Protein AF-A0A7J6QLK4-F1 (afdb_monomer_lite)

Secondary structure (DSSP, 8-state):
-HHHHH-------PPP-HHHHHHHHHHHTTTS-B-TT--HHHHHHH-TT--HHHHHHHHHHHHHHHHHHHHHHHHHTT--SS---HHHHHHHHTTPPBPHHHHHHHHHHS--SS-HHHHHHHHHHHT-HHHHHHHHHHHHTTTTTTTTPPTTEEEEEE--TT-SS-EEEEEEETTSBHHHHHHHHHHHH---GGG--EEEE-TTS-EEEE--TTSB--

Organism: Perkinsus olseni (NCBI:txid32597)

Structure (mmCIF, N/CA/C/O backbone):
data_AF-A0A7J6QLK4-F1
#
_entry.id   AF-A0A7J6QLK4-F1
#
loop_
_atom_site.group_PDB
_atom_site.id
_atom_site.type_symbol
_atom_site.label_atom_id
_atom_site.label_alt_id
_atom_site.label_comp_id
_atom_site.label_asym_id
_atom_site.label_entity_id
_atom_site.label_seq_id
_atom_site.pdbx_PDB_ins_code
_atom_site.Cartn_x
_atom_site.Cartn_y
_atom_site.Cartn_z
_atom_site.occupancy
_atom_site.B_iso_or_equiv
_atom_site.auth_seq_id
_atom_site.auth_comp_id
_atom_site.auth_asym_id
_atom_site.auth_atom_id
_atom_site.pdbx_PDB_model_num
ATOM 1 N N . GLU A 1 1 ? 25.021 19.726 -8.125 1.00 50.78 1 GLU A N 1
ATOM 2 C CA . GLU A 1 1 ? 25.421 19.631 -9.552 1.00 50.78 1 GLU A CA 1
ATOM 3 C C . GLU A 1 1 ? 26.444 18.523 -9.845 1.00 50.78 1 GLU A C 1
ATOM 5 O O . GLU A 1 1 ? 26.227 17.752 -10.772 1.00 50.78 1 GLU A O 1
ATOM 10 N N . ALA A 1 2 ? 27.487 18.345 -9.019 1.00 52.75 2 ALA A N 1
ATOM 11 C CA . ALA A 1 2 ? 28.492 17.276 -9.178 1.00 52.75 2 ALA A CA 1
ATOM 12 C C . ALA A 1 2 ? 27.918 15.837 -9.178 1.00 52.75 2 ALA A C 1
ATOM 14 O O . ALA A 1 2 ? 28.299 15.019 -10.010 1.00 52.75 2 ALA A O 1
ATOM 15 N N . LEU A 1 3 ? 26.941 15.544 -8.309 1.00 56.50 3 LEU A N 1
ATOM 16 C CA . LEU A 1 3 ? 26.221 14.255 -8.272 1.00 56.50 3 LEU A CA 1
ATOM 17 C C . LEU A 1 3 ? 25.433 13.975 -9.565 1.00 56.50 3 LEU A C 1
ATOM 19 O O . LEU A 1 3 ? 25.374 12.843 -10.033 1.00 56.50 3 LEU A O 1
ATOM 23 N N . ARG A 1 4 ? 24.888 15.027 -10.190 1.00 56.44 4 ARG A N 1
ATOM 24 C CA . ARG A 1 4 ? 24.076 14.946 -11.416 1.00 56.44 4 ARG A CA 1
ATOM 25 C C . ARG A 1 4 ? 24.907 14.633 -12.670 1.00 56.44 4 ARG A C 1
ATOM 27 O O . ARG A 1 4 ? 24.329 14.217 -13.672 1.00 56.44 4 ARG A O 1
ATOM 34 N N . ARG A 1 5 ? 26.228 14.862 -12.604 1.00 61.28 5 ARG A N 1
ATOM 35 C CA . ARG A 1 5 ? 27.231 14.539 -13.636 1.00 61.28 5 ARG A CA 1
ATOM 36 C C . ARG A 1 5 ? 27.826 13.135 -13.484 1.00 61.28 5 ARG A C 1
ATOM 38 O O . ARG A 1 5 ? 28.228 12.563 -14.483 1.00 61.28 5 ARG A O 1
ATOM 45 N N . ARG A 1 6 ? 27.883 12.592 -12.261 1.00 67.25 6 ARG A N 1
ATOM 46 C CA . ARG A 1 6 ? 28.401 11.235 -11.988 1.00 67.25 6 ARG A CA 1
ATOM 47 C C . ARG A 1 6 ? 27.352 10.130 -12.157 1.00 67.25 6 ARG A C 1
ATOM 49 O O . ARG A 1 6 ? 27.711 8.968 -12.281 1.00 67.25 6 ARG A O 1
ATOM 56 N N . LEU A 1 7 ? 26.065 10.482 -12.142 1.00 57.78 7 LEU A N 1
ATOM 57 C CA . LEU A 1 7 ? 24.962 9.565 -12.433 1.00 57.78 7 LEU A CA 1
ATOM 58 C C . LEU A 1 7 ? 24.625 9.625 -13.925 1.00 57.78 7 LEU A C 1
ATOM 60 O O . LEU A 1 7 ? 23.835 10.464 -14.363 1.00 57.78 7 LEU A O 1
ATOM 64 N N . GLU A 1 8 ? 25.252 8.736 -14.692 1.00 59.75 8 GLU A N 1
ATOM 65 C CA . GLU A 1 8 ? 25.112 8.650 -16.151 1.00 59.75 8 GLU A CA 1
ATOM 66 C C . GLU A 1 8 ? 23.707 8.206 -16.583 1.00 59.75 8 GLU A C 1
ATOM 68 O O . GLU A 1 8 ? 23.178 8.689 -17.583 1.00 59.75 8 GLU A O 1
ATOM 73 N N . LYS A 1 9 ? 23.065 7.326 -15.802 1.00 58.41 9 LYS A N 1
ATOM 74 C CA . LYS A 1 9 ? 21.720 6.806 -16.084 1.00 58.41 9 LYS A CA 1
ATOM 75 C C . LYS A 1 9 ? 20.691 7.439 -15.155 1.00 58.41 9 LYS A C 1
ATOM 77 O O . LYS A 1 9 ? 20.843 7.421 -13.935 1.00 58.41 9 LYS A O 1
ATOM 82 N N . ARG A 1 10 ? 19.619 7.977 -15.739 1.00 62.31 10 ARG A N 1
ATOM 83 C CA . ARG A 1 10 ? 18.499 8.592 -15.016 1.00 62.31 10 ARG A CA 1
ATOM 84 C C . ARG A 1 10 ? 17.240 7.786 -15.292 1.00 62.31 10 ARG A C 1
ATOM 86 O O . ARG A 1 10 ? 16.762 7.774 -16.420 1.00 62.31 10 ARG A O 1
ATOM 93 N N . ILE A 1 11 ? 16.725 7.116 -14.267 1.00 67.56 11 ILE A N 1
ATOM 94 C CA . ILE A 1 11 ? 15.476 6.357 -14.354 1.00 67.56 11 ILE A CA 1
ATOM 95 C C . ILE A 1 11 ? 14.391 7.189 -13.686 1.00 67.56 11 ILE A C 1
ATOM 97 O O . ILE A 1 11 ? 14.502 7.540 -12.512 1.00 67.56 11 ILE A O 1
ATOM 101 N N . TYR A 1 12 ? 13.360 7.527 -14.451 1.00 70.31 12 TYR A N 1
ATOM 102 C CA . TYR A 1 12 ? 12.166 8.162 -13.918 1.00 70.31 12 TYR A CA 1
ATOM 103 C C . TYR A 1 12 ? 11.204 7.083 -13.405 1.00 70.31 12 TYR A C 1
ATOM 105 O O . TYR A 1 12 ? 10.930 6.110 -14.107 1.00 70.31 12 TYR A O 1
ATOM 113 N N . ILE A 1 13 ? 10.707 7.258 -12.181 1.00 75.25 13 ILE A N 1
ATOM 114 C CA . ILE A 1 13 ? 9.703 6.386 -11.569 1.00 75.25 13 ILE A CA 1
ATOM 115 C C . ILE A 1 13 ? 8.393 7.179 -11.527 1.00 75.25 13 ILE A C 1
ATOM 117 O O . ILE A 1 13 ? 8.344 8.196 -10.828 1.00 75.25 13 ILE A O 1
ATOM 121 N N . PRO A 1 14 ? 7.358 6.768 -12.282 1.00 78.88 14 PRO A N 1
ATOM 122 C CA . PRO A 1 14 ? 6.087 7.471 -12.291 1.00 78.88 14 PRO A CA 1
ATOM 123 C C . PRO A 1 14 ? 5.315 7.285 -10.988 1.00 78.88 14 PRO A C 1
ATOM 125 O O . PRO A 1 14 ? 5.597 6.393 -10.185 1.00 78.88 14 PRO A O 1
ATOM 128 N N . LEU A 1 15 ? 4.296 8.124 -10.803 1.00 85.56 15 LEU A N 1
ATOM 129 C CA . LEU A 1 15 ? 3.280 7.881 -9.786 1.00 85.56 15 LEU A CA 1
ATOM 130 C C . LEU A 1 15 ? 2.519 6.577 -10.064 1.00 85.56 15 LEU A C 1
ATOM 132 O O . LEU A 1 15 ? 2.383 6.184 -11.225 1.00 85.56 15 LEU A O 1
ATOM 136 N N . PRO A 1 16 ? 2.008 5.914 -9.012 1.00 86.00 16 PRO A N 1
ATOM 137 C CA . PRO A 1 16 ? 1.278 4.667 -9.171 1.00 86.00 16 PRO A CA 1
ATOM 138 C C . PRO A 1 16 ? -0.022 4.887 -9.954 1.00 86.00 16 PRO A C 1
ATOM 140 O O . PRO A 1 16 ? -0.798 5.802 -9.656 1.00 86.00 16 PRO A O 1
ATOM 143 N N . ASP A 1 17 ? -0.278 4.009 -10.920 1.00 87.44 17 ASP A N 1
ATOM 144 C CA . ASP A 1 17 ? -1.557 3.909 -11.623 1.00 87.44 17 ASP A CA 1
ATOM 145 C C . ASP A 1 17 ? -2.662 3.323 -10.721 1.00 87.44 17 ASP A C 1
ATOM 147 O O . ASP A 1 17 ? -2.444 3.017 -9.547 1.00 87.44 17 ASP A O 1
ATOM 151 N N . GLU A 1 18 ? -3.887 3.215 -11.235 1.00 89.94 18 GLU A N 1
ATOM 152 C CA . GLU A 1 18 ? -5.024 2.719 -10.450 1.00 89.94 18 GLU A CA 1
ATOM 153 C C . GLU A 1 18 ? -4.807 1.307 -9.889 1.00 89.94 18 GLU A C 1
ATOM 155 O O . GLU A 1 18 ? -5.152 1.044 -8.733 1.00 89.94 18 GLU A O 1
ATOM 160 N N . GLU A 1 19 ? -4.216 0.408 -10.678 1.00 88.06 19 GLU A N 1
ATOM 161 C CA . GLU A 1 19 ? -3.980 -0.979 -10.281 1.00 88.06 19 GLU A CA 1
ATOM 162 C C . GLU A 1 19 ? -2.894 -1.066 -9.203 1.00 88.06 19 GLU A C 1
ATOM 164 O O . GLU A 1 19 ? -3.078 -1.732 -8.179 1.00 88.06 19 GLU A O 1
ATOM 169 N N . ALA A 1 20 ? -1.806 -0.310 -9.369 1.00 81.31 20 ALA A N 1
ATOM 170 C CA . ALA A 1 20 ? -0.763 -0.170 -8.370 1.00 81.31 20 ALA A CA 1
ATOM 171 C C . ALA A 1 20 ? -1.338 0.392 -7.065 1.00 81.31 20 ALA A C 1
ATOM 173 O O . ALA A 1 20 ? -1.121 -0.197 -6.006 1.00 81.31 20 ALA A O 1
ATOM 174 N N . ARG A 1 21 ? -2.143 1.466 -7.111 1.00 92.56 21 ARG A N 1
ATOM 175 C CA . ARG A 1 21 ? -2.787 2.025 -5.907 1.00 92.56 21 ARG A CA 1
ATOM 176 C C . ARG A 1 21 ? -3.706 1.008 -5.228 1.00 92.56 21 ARG A C 1
ATOM 178 O O . ARG A 1 21 ? -3.685 0.904 -4.001 1.00 92.56 21 ARG A O 1
ATOM 185 N N . LEU A 1 22 ? -4.467 0.223 -5.994 1.00 91.06 22 LEU A N 1
ATOM 186 C CA . LEU A 1 22 ? -5.303 -0.854 -5.457 1.00 91.06 22 LEU A CA 1
ATOM 187 C C . LEU A 1 22 ? -4.461 -1.902 -4.716 1.00 91.06 22 LEU A C 1
ATOM 189 O O . LEU A 1 22 ? -4.803 -2.292 -3.598 1.00 91.06 22 LEU A O 1
ATOM 193 N N . GLY A 1 23 ? -3.354 -2.340 -5.321 1.00 86.00 23 GLY A N 1
ATOM 194 C CA . GLY A 1 23 ? -2.399 -3.254 -4.695 1.00 86.00 23 GLY A CA 1
ATOM 195 C C . GLY A 1 23 ? -1.805 -2.675 -3.412 1.00 86.00 23 GLY A C 1
ATOM 196 O O . GLY A 1 23 ? -1.753 -3.359 -2.391 1.00 86.00 23 GLY A O 1
ATOM 197 N N . MET A 1 24 ? -1.447 -1.390 -3.420 1.00 90.25 24 MET A N 1
ATOM 198 C CA . MET A 1 24 ? -0.913 -0.700 -2.246 1.00 90.25 24 MET A CA 1
ATOM 199 C C . MET A 1 24 ? -1.918 -0.642 -1.096 1.00 90.25 24 MET A C 1
ATOM 201 O O . MET A 1 24 ? -1.530 -0.909 0.039 1.00 90.25 24 MET A O 1
ATOM 205 N N . PHE A 1 25 ? -3.196 -0.349 -1.354 1.00 92.75 25 PHE A N 1
ATOM 206 C CA . PHE A 1 25 ? -4.224 -0.395 -0.308 1.00 92.75 25 PHE A CA 1
ATOM 207 C C . PHE A 1 25 ? -4.359 -1.796 0.296 1.00 92.75 25 PHE A C 1
ATOM 209 O O . PHE A 1 25 ? -4.369 -1.931 1.518 1.00 92.75 25 PHE A O 1
ATOM 216 N N . LYS A 1 26 ? -4.385 -2.841 -0.541 1.00 90.94 26 LYS A N 1
ATOM 217 C CA . LYS A 1 26 ? -4.459 -4.235 -0.076 1.00 90.94 26 LYS A CA 1
ATOM 218 C C . LYS A 1 26 ? -3.259 -4.620 0.788 1.00 90.94 26 LYS A C 1
ATOM 220 O O . LYS A 1 26 ? -3.440 -5.193 1.856 1.00 90.94 26 LYS A O 1
ATOM 225 N N . VAL A 1 27 ? -2.043 -4.283 0.355 1.00 90.44 27 VAL A N 1
ATOM 226 C CA . VAL A 1 27 ? -0.813 -4.602 1.096 1.00 90.44 27 VAL A CA 1
ATOM 227 C C . VAL A 1 27 ? -0.767 -3.853 2.426 1.00 90.44 27 VAL A C 1
ATOM 229 O O . VAL A 1 27 ? -0.547 -4.474 3.465 1.00 90.44 27 VAL A O 1
ATOM 232 N N . ASN A 1 28 ? -1.035 -2.544 2.422 1.00 86.50 28 ASN A N 1
ATOM 233 C CA . ASN A 1 28 ? -1.000 -1.726 3.637 1.00 86.50 28 ASN A CA 1
ATOM 234 C C . ASN A 1 28 ? -2.099 -2.091 4.642 1.00 86.50 28 ASN A C 1
ATOM 236 O O . ASN A 1 28 ? -1.924 -1.874 5.838 1.00 86.50 28 ASN A O 1
ATOM 240 N N . CYS A 1 29 ? -3.216 -2.652 4.173 1.00 89.31 29 CYS A N 1
ATOM 241 C CA . CYS A 1 29 ? -4.312 -3.086 5.034 1.00 89.31 29 CYS A CA 1
ATOM 242 C C . CYS A 1 29 ? -4.287 -4.583 5.367 1.00 89.31 29 CYS A C 1
ATOM 244 O O . CYS A 1 29 ? -5.172 -5.044 6.078 1.00 89.31 29 CYS A O 1
ATOM 246 N N . SER A 1 30 ? -3.288 -5.341 4.902 1.00 89.50 30 SER A N 1
ATOM 247 C CA . SER A 1 30 ? -3.216 -6.800 5.098 1.00 89.50 30 SER A CA 1
ATOM 248 C C . SER A 1 30 ? -3.194 -7.237 6.569 1.00 89.50 30 SER A C 1
ATOM 250 O O . SER A 1 30 ? -3.707 -8.302 6.899 1.00 89.50 30 SER A O 1
ATOM 252 N N . SER A 1 31 ? -2.640 -6.409 7.459 1.00 84.19 31 SER A N 1
ATOM 253 C CA . SER A 1 31 ? -2.576 -6.644 8.908 1.00 84.19 31 SER A CA 1
ATOM 254 C C . SER A 1 31 ? -3.650 -5.891 9.704 1.00 84.19 31 SER A C 1
ATOM 256 O O . SER A 1 31 ? -3.660 -5.943 10.934 1.00 84.19 31 SER A O 1
ATOM 258 N N . ILE A 1 32 ? -4.549 -5.174 9.024 1.00 88.12 32 ILE A N 1
ATOM 259 C CA . ILE A 1 32 ? -5.597 -4.360 9.642 1.00 88.12 32 ILE A CA 1
ATOM 260 C C . ILE A 1 32 ? -6.912 -5.135 9.584 1.00 88.12 32 ILE A C 1
ATOM 262 O O . ILE A 1 32 ? -7.308 -5.634 8.534 1.00 88.12 32 ILE A O 1
ATOM 266 N N . LYS A 1 33 ? -7.637 -5.195 10.703 1.00 90.88 33 LYS A N 1
ATOM 267 C CA . LYS A 1 33 ? -9.008 -5.711 10.704 1.00 90.88 33 LYS A CA 1
ATOM 268 C C . LYS A 1 33 ? -9.922 -4.697 10.014 1.00 90.88 33 LYS A C 1
ATOM 270 O O . LYS A 1 33 ? -10.110 -3.595 10.527 1.00 90.88 33 LYS A O 1
ATOM 275 N N . LEU A 1 34 ? -10.471 -5.057 8.861 1.00 94.12 34 LEU A N 1
ATOM 276 C CA . LEU A 1 34 ? -11.376 -4.213 8.076 1.00 94.12 34 LEU A CA 1
ATOM 277 C C . LEU A 1 34 ? -12.834 -4.597 8.340 1.00 94.12 34 LEU A C 1
ATOM 279 O O . LEU A 1 34 ? -13.118 -5.735 8.711 1.00 94.12 34 LEU A O 1
ATOM 283 N N . ALA A 1 35 ? -13.741 -3.639 8.177 1.00 95.12 35 ALA A N 1
ATOM 284 C CA . ALA A 1 35 ? -15.173 -3.907 8.125 1.00 95.12 35 ALA A CA 1
ATOM 285 C C . ALA A 1 35 ? -15.590 -4.275 6.693 1.00 95.12 35 ALA A C 1
ATOM 287 O O . ALA A 1 35 ? -14.908 -3.928 5.726 1.00 95.12 35 ALA A O 1
ATOM 288 N N . ASP A 1 36 ? -16.732 -4.947 6.561 1.00 94.44 36 ASP A N 1
ATOM 289 C CA . ASP A 1 36 ? -17.245 -5.430 5.271 1.00 94.44 36 ASP A CA 1
ATOM 290 C C . ASP A 1 36 ? -17.643 -4.294 4.308 1.00 94.44 36 ASP A C 1
ATOM 292 O O . ASP A 1 36 ? -17.817 -4.517 3.113 1.00 94.44 36 ASP A O 1
ATOM 296 N N . ASP A 1 37 ? -17.774 -3.064 4.815 1.00 96.12 37 ASP A N 1
ATOM 297 C CA . ASP A 1 37 ? -18.124 -1.872 4.038 1.00 96.12 37 ASP A CA 1
ATOM 298 C C . ASP A 1 37 ? -16.931 -1.248 3.287 1.00 96.12 37 ASP A C 1
ATOM 300 O O . ASP A 1 37 ? -17.116 -0.307 2.508 1.00 96.12 37 ASP A O 1
ATOM 304 N N . VAL A 1 38 ? -15.706 -1.734 3.513 1.00 96.25 38 VAL A N 1
ATOM 305 C CA . VAL A 1 38 ? -14.486 -1.160 2.932 1.00 96.25 38 VAL A CA 1
ATOM 306 C C . VAL A 1 38 ? -14.350 -1.532 1.453 1.00 96.25 38 VAL A C 1
ATOM 308 O O . VAL A 1 38 ? -14.027 -2.664 1.098 1.00 96.25 38 VAL A O 1
ATOM 311 N N . ASP A 1 39 ? -14.498 -0.532 0.578 1.00 95.50 39 ASP A N 1
ATOM 312 C CA . ASP A 1 39 ? -14.270 -0.663 -0.865 1.00 95.50 39 ASP A CA 1
ATOM 313 C C . ASP A 1 39 ? -12.999 0.076 -1.317 1.00 95.50 39 ASP A C 1
ATOM 315 O O . ASP A 1 39 ? -12.970 1.300 -1.498 1.00 95.50 39 ASP A O 1
ATOM 319 N N . PHE A 1 40 ? -11.937 -0.690 -1.584 1.00 95.06 40 PHE A N 1
ATOM 320 C CA . PHE A 1 40 ? -10.682 -0.142 -2.095 1.00 95.06 40 PHE A CA 1
ATOM 321 C C . PHE A 1 40 ? -10.803 0.485 -3.487 1.00 95.06 40 PHE A C 1
ATOM 323 O O . PHE A 1 40 ? -10.066 1.426 -3.782 1.00 95.06 40 PHE A O 1
ATOM 330 N N . ARG A 1 41 ? -11.730 0.038 -4.347 1.00 94.75 41 ARG A N 1
ATOM 331 C CA . ARG A 1 41 ? -11.913 0.652 -5.675 1.00 94.75 41 ARG A CA 1
ATOM 332 C C . ARG A 1 41 ? -12.400 2.088 -5.538 1.00 94.75 41 ARG A C 1
ATOM 334 O O . ARG A 1 41 ? -11.951 2.971 -6.270 1.00 94.75 41 ARG A O 1
ATOM 341 N N . ARG A 1 42 ? -13.271 2.349 -4.563 1.00 95.19 42 ARG A N 1
ATOM 342 C CA . ARG A 1 42 ? -13.730 3.704 -4.245 1.00 95.19 42 ARG A CA 1
ATOM 343 C C . ARG A 1 42 ? -12.600 4.588 -3.716 1.00 95.19 42 ARG A C 1
ATOM 345 O O . ARG A 1 42 ? -12.558 5.771 -4.051 1.00 95.19 42 ARG A O 1
ATOM 352 N N . LEU A 1 43 ? -11.666 4.030 -2.944 1.00 95.31 43 LEU A N 1
ATOM 353 C CA . LEU A 1 43 ? -10.487 4.763 -2.470 1.00 95.31 43 LEU A CA 1
ATOM 354 C C . LEU A 1 43 ? -9.527 5.110 -3.609 1.00 95.31 43 LEU A C 1
ATOM 356 O O . LEU A 1 43 ? -9.121 6.263 -3.710 1.00 95.31 43 LEU A O 1
ATOM 360 N N . VAL A 1 44 ? -9.248 4.169 -4.513 1.00 95.25 44 VAL A N 1
ATOM 361 C CA . VAL A 1 44 ? -8.367 4.379 -5.678 1.00 95.25 44 VAL A CA 1
ATOM 362 C C . VAL A 1 44 ? -8.827 5.539 -6.563 1.00 95.25 44 VAL A C 1
ATOM 364 O O . VAL A 1 44 ? -7.990 6.329 -7.011 1.00 95.25 44 VAL A O 1
ATOM 367 N N . LYS A 1 45 ? -10.145 5.678 -6.767 1.00 94.81 45 LYS A N 1
ATOM 368 C CA . LYS A 1 45 ? -10.745 6.798 -7.513 1.00 94.81 45 LYS A CA 1
ATOM 369 C C . LYS A 1 45 ? -10.560 8.148 -6.820 1.00 94.81 45 LYS A C 1
ATOM 371 O O . LYS A 1 45 ? -10.495 9.177 -7.477 1.00 94.81 45 LYS A O 1
ATOM 376 N N . ARG A 1 46 ? -10.493 8.165 -5.487 1.00 93.56 46 ARG A N 1
ATOM 377 C CA . ARG A 1 46 ? -10.333 9.396 -4.694 1.00 93.56 46 ARG A CA 1
ATOM 378 C C . ARG A 1 46 ? -8.876 9.781 -4.459 1.00 93.56 46 ARG A C 1
ATOM 380 O O . ARG A 1 46 ? -8.619 10.912 -4.056 1.00 93.56 46 ARG A O 1
ATOM 387 N N . THR A 1 47 ? -7.939 8.869 -4.703 1.00 93.81 47 THR A N 1
ATOM 388 C CA . THR A 1 47 ? -6.504 9.074 -4.470 1.00 93.81 47 THR A CA 1
ATOM 389 C C . THR A 1 47 ? -5.695 9.203 -5.758 1.00 93.81 47 THR A C 1
ATOM 391 O O . THR A 1 47 ? -4.513 8.871 -5.806 1.00 93.81 47 THR A O 1
ATOM 394 N N . GLU A 1 48 ? -6.300 9.720 -6.825 1.00 91.75 48 GLU A N 1
ATOM 395 C CA . GLU A 1 48 ? -5.564 10.055 -8.044 1.00 91.75 48 GLU A CA 1
ATOM 396 C C . GLU A 1 48 ? -4.459 11.090 -7.766 1.00 91.75 48 GLU A C 1
ATOM 398 O O . GLU A 1 48 ? -4.683 12.103 -7.092 1.00 91.75 48 GLU A O 1
ATOM 403 N N . GLY A 1 49 ? -3.251 10.826 -8.269 1.00 87.62 49 GLY A N 1
ATOM 404 C CA . GLY A 1 49 ? -2.073 11.671 -8.051 1.00 87.62 49 GLY A CA 1
ATOM 405 C C . GLY A 1 49 ? -1.425 11.529 -6.669 1.00 87.62 49 GLY A C 1
ATOM 406 O O . GLY A 1 49 ? -0.501 12.276 -6.366 1.00 87.62 49 GLY A O 1
ATOM 407 N N . TYR A 1 50 ? -1.887 10.595 -5.830 1.00 90.19 50 TYR A N 1
ATOM 408 C CA . TYR A 1 50 ? -1.215 10.271 -4.571 1.00 90.19 50 TYR A CA 1
ATOM 409 C C . TYR A 1 50 ? 0.066 9.479 -4.851 1.00 90.19 50 TYR A C 1
ATOM 411 O O . TYR A 1 50 ? 0.080 8.570 -5.687 1.00 90.19 50 TYR A O 1
ATOM 419 N N . SER A 1 51 ? 1.133 9.791 -4.117 1.00 88.12 51 SER A N 1
ATOM 420 C CA . SER A 1 51 ? 2.337 8.964 -4.098 1.00 88.12 51 SER A CA 1
ATOM 421 C C . SER A 1 51 ? 2.127 7.697 -3.267 1.00 88.12 51 SER A C 1
ATOM 423 O O . SER A 1 51 ? 1.163 7.562 -2.507 1.00 88.12 51 SER A O 1
ATOM 425 N N . GLY A 1 52 ? 3.072 6.761 -3.363 1.00 88.31 52 GLY A N 1
ATOM 426 C CA . GLY A 1 52 ? 3.069 5.586 -2.498 1.00 88.31 52 GLY A CA 1
ATOM 427 C C . GLY A 1 52 ? 3.094 5.932 -1.006 1.00 88.31 52 GLY A C 1
ATOM 428 O O . GLY A 1 52 ? 2.400 5.298 -0.214 1.00 88.31 52 GLY A O 1
ATOM 429 N N . ALA A 1 53 ? 3.834 6.979 -0.632 1.00 86.88 53 ALA A N 1
ATOM 430 C CA . ALA A 1 53 ? 3.907 7.453 0.745 1.00 86.88 53 ALA A CA 1
ATOM 431 C C . ALA A 1 53 ? 2.570 8.043 1.222 1.00 86.88 53 ALA A C 1
ATOM 433 O O . ALA A 1 53 ? 2.164 7.804 2.363 1.00 86.88 53 ALA A O 1
ATOM 434 N N . ASP A 1 54 ? 1.855 8.755 0.349 1.00 91.88 54 ASP A N 1
ATOM 435 C CA . ASP A 1 54 ? 0.552 9.334 0.687 1.00 91.88 54 ASP A CA 1
ATOM 436 C C . ASP A 1 54 ? -0.483 8.229 0.954 1.00 91.88 54 ASP A C 1
ATOM 438 O O . ASP A 1 54 ? -1.232 8.301 1.926 1.00 91.88 54 ASP A O 1
ATOM 442 N N . ILE A 1 55 ? -0.494 7.159 0.150 1.00 93.38 55 ILE A N 1
ATOM 443 C CA . ILE A 1 55 ? -1.400 6.008 0.338 1.00 93.38 55 ILE A CA 1
ATOM 444 C C . ILE A 1 55 ? -1.109 5.285 1.655 1.00 93.38 55 ILE A C 1
ATOM 446 O O . ILE A 1 55 ? -2.038 4.982 2.410 1.00 93.38 55 ILE A O 1
ATOM 450 N N . CYS A 1 56 ? 0.168 5.047 1.970 1.00 91.38 56 CYS A N 1
ATOM 451 C CA . CYS A 1 56 ? 0.565 4.489 3.264 1.00 91.38 56 CYS A CA 1
ATOM 452 C C . CYS A 1 56 ? 0.091 5.383 4.421 1.00 91.38 56 CYS A C 1
ATOM 454 O O . CYS A 1 56 ? -0.411 4.887 5.432 1.00 91.38 56 CYS A O 1
ATOM 456 N N . SER A 1 57 ? 0.197 6.703 4.252 1.00 93.31 57 SER A N 1
ATOM 457 C CA . SER A 1 57 ? -0.249 7.682 5.244 1.00 93.31 57 SER A CA 1
ATOM 458 C C . SER A 1 57 ? -1.766 7.652 5.429 1.00 93.31 57 SER A C 1
ATOM 460 O O . SER A 1 57 ? -2.226 7.662 6.566 1.00 93.31 57 SER A O 1
ATOM 462 N N . VAL A 1 58 ? -2.548 7.515 4.350 1.00 95.12 58 VAL A N 1
ATOM 463 C CA . VAL A 1 58 ? -4.008 7.317 4.417 1.00 95.12 58 VAL A CA 1
ATOM 464 C C . VAL A 1 58 ? -4.356 6.056 5.207 1.00 95.12 58 VAL A C 1
ATOM 466 O O . VAL A 1 58 ? -5.203 6.113 6.096 1.00 95.12 58 VAL A O 1
ATOM 469 N N . CYS A 1 59 ? -3.700 4.927 4.929 1.00 92.94 59 CYS A N 1
ATOM 470 C CA . CYS A 1 59 ? -3.977 3.666 5.628 1.00 92.94 59 CYS A CA 1
ATOM 471 C C . CYS A 1 59 ? -3.654 3.763 7.126 1.00 92.94 59 CYS A C 1
ATOM 473 O O . CYS A 1 59 ? -4.436 3.323 7.969 1.00 92.94 59 CYS A O 1
ATOM 475 N N . ARG A 1 60 ? -2.522 4.391 7.466 1.00 91.12 60 ARG A N 1
ATOM 476 C CA . ARG A 1 60 ? -2.113 4.633 8.855 1.00 91.12 60 ARG A CA 1
ATOM 477 C C . ARG A 1 60 ? -3.053 5.597 9.580 1.00 91.12 60 ARG A C 1
ATOM 479 O O . ARG A 1 60 ? -3.370 5.399 10.746 1.00 91.12 60 ARG A O 1
ATOM 486 N N . GLU A 1 61 ? -3.489 6.654 8.911 1.00 93.25 61 GLU A N 1
ATOM 487 C CA . GLU A 1 61 ? -4.431 7.621 9.471 1.00 93.25 61 GLU A CA 1
ATOM 488 C C . GLU A 1 61 ? -5.801 6.969 9.727 1.00 93.25 61 GLU A C 1
ATOM 490 O O . GLU A 1 61 ? -6.389 7.162 10.793 1.00 93.25 61 GLU A O 1
ATOM 495 N N . ALA A 1 62 ? -6.273 6.132 8.797 1.00 94.56 62 ALA A N 1
ATOM 496 C CA . ALA A 1 62 ? -7.519 5.385 8.941 1.00 94.56 62 ALA A CA 1
ATOM 497 C C . ALA A 1 62 ? -7.467 4.388 10.111 1.00 94.56 62 ALA A C 1
ATOM 499 O O . ALA A 1 62 ? -8.424 4.306 10.879 1.00 94.56 62 ALA A O 1
ATOM 500 N N . SER A 1 63 ? -6.350 3.679 10.309 1.00 91.25 63 SER A N 1
ATOM 501 C CA . SER A 1 63 ? -6.212 2.720 11.418 1.00 91.25 63 SER A CA 1
ATOM 502 C C . SER A 1 63 ? -6.182 3.380 12.798 1.00 91.25 63 SER A C 1
ATOM 504 O O . SER A 1 63 ? -6.620 2.789 13.784 1.00 91.25 63 SER A O 1
ATOM 506 N N . MET A 1 64 ? -5.737 4.635 12.871 1.00 89.88 64 MET A N 1
ATOM 507 C CA . MET A 1 64 ? -5.678 5.405 14.115 1.00 89.88 64 MET A CA 1
ATOM 508 C C . MET A 1 64 ? -6.991 6.129 14.453 1.00 89.88 64 MET A C 1
ATOM 510 O O . MET A 1 64 ? -7.123 6.646 15.565 1.00 89.88 64 MET A O 1
ATOM 514 N N . MET A 1 65 ? -7.972 6.162 13.541 1.00 89.88 65 MET A N 1
ATOM 515 C CA . MET A 1 65 ? -9.259 6.848 13.745 1.00 89.88 65 MET A CA 1
ATOM 516 C C . MET A 1 65 ? -9.990 6.364 14.995 1.00 89.88 65 MET A C 1
ATOM 518 O O . MET A 1 65 ? -10.364 7.174 15.840 1.00 89.88 65 MET A O 1
ATOM 522 N N . ASN A 1 66 ? -10.127 5.046 15.158 1.00 88.44 66 ASN A N 1
ATOM 523 C CA . ASN A 1 66 ? -10.856 4.469 16.288 1.00 88.44 66 ASN A CA 1
ATOM 524 C C . ASN A 1 66 ? -10.226 4.859 17.639 1.00 88.44 66 ASN A C 1
ATOM 526 O O . ASN A 1 66 ? -10.942 5.140 18.605 1.00 88.44 66 ASN A O 1
ATOM 530 N N . LEU A 1 67 ? -8.890 4.932 17.693 1.00 87.25 67 LEU A N 1
ATOM 531 C CA . LEU A 1 67 ? -8.160 5.373 18.880 1.00 87.25 67 LEU A CA 1
ATOM 532 C C . LEU A 1 67 ? -8.386 6.863 19.152 1.00 87.25 67 LEU A C 1
ATOM 534 O O . LEU A 1 67 ? -8.669 7.250 20.285 1.00 87.25 67 LEU A O 1
ATOM 538 N N . ARG A 1 68 ? -8.322 7.704 18.116 1.00 86.44 68 ARG A N 1
ATOM 539 C CA . ARG A 1 68 ? -8.569 9.148 18.244 1.00 86.44 68 ARG A CA 1
ATOM 540 C C . ARG A 1 68 ? -9.997 9.461 18.681 1.00 86.44 68 ARG A C 1
ATOM 542 O O . ARG A 1 68 ? -10.187 10.320 19.540 1.00 86.44 68 ARG A O 1
ATOM 549 N N . ASP A 1 69 ? -10.985 8.739 18.166 1.00 85.69 69 ASP A N 1
ATOM 550 C CA . ASP A 1 69 ? -12.380 8.891 18.582 1.00 85.69 69 ASP A CA 1
ATOM 551 C C . ASP A 1 69 ? -12.578 8.505 20.048 1.00 85.69 69 ASP A C 1
ATOM 553 O O . ASP A 1 69 ? -13.304 9.181 20.784 1.00 85.69 69 ASP A O 1
ATOM 557 N N . ARG A 1 70 ? -11.905 7.443 20.509 1.00 85.06 70 ARG A N 1
ATOM 558 C CA . ARG A 1 70 ? -11.953 7.044 21.918 1.00 85.06 70 ARG A CA 1
ATOM 559 C C . ARG A 1 70 ? -11.298 8.084 22.824 1.00 85.06 70 ARG A C 1
ATOM 561 O O . ARG A 1 70 ? -11.903 8.447 23.835 1.00 85.06 70 ARG A O 1
ATOM 568 N N . LEU A 1 71 ? -10.130 8.597 22.434 1.00 83.56 71 LEU A N 1
ATOM 569 C CA . LEU A 1 71 ? -9.433 9.681 23.133 1.00 83.56 71 LEU A CA 1
ATOM 570 C C . LEU A 1 71 ? -10.304 10.941 23.221 1.00 83.56 71 LEU A C 1
ATOM 572 O O . LEU A 1 71 ? -10.428 11.545 24.287 1.00 83.56 71 LEU A O 1
ATOM 576 N N . ARG A 1 72 ? -10.974 11.313 22.125 1.00 84.62 72 ARG A N 1
ATOM 577 C CA . ARG A 1 72 ? -11.895 12.456 22.098 1.00 84.62 72 ARG A CA 1
ATOM 578 C C . ARG A 1 72 ? -13.071 12.257 23.056 1.00 84.62 72 ARG A C 1
ATOM 580 O O . ARG A 1 72 ? -13.395 13.178 23.801 1.00 84.62 72 ARG A O 1
ATOM 587 N N . LYS A 1 73 ? -13.673 11.061 23.075 1.00 84.19 73 LYS A N 1
ATOM 588 C CA . LYS A 1 73 ? -14.776 10.711 23.990 1.00 84.19 73 LYS A CA 1
ATOM 589 C C . LYS A 1 73 ? -14.352 10.741 25.460 1.00 84.19 73 LYS A C 1
ATOM 591 O O . LYS A 1 73 ? -15.111 11.237 26.288 1.00 84.19 73 LYS A O 1
ATOM 596 N N . ALA A 1 74 ? -13.158 10.240 25.774 1.00 81.50 74 ALA A N 1
ATOM 597 C CA . ALA A 1 74 ? -12.599 10.288 27.126 1.00 81.50 74 ALA A CA 1
ATOM 598 C C . ALA A 1 74 ? -12.466 11.742 27.608 1.00 81.50 74 ALA A C 1
ATOM 600 O O . ALA A 1 74 ? -13.008 12.116 28.648 1.00 81.50 74 ALA A O 1
ATOM 601 N N . ARG A 1 75 ? -11.886 12.608 26.764 1.00 79.94 75 ARG A N 1
ATOM 602 C CA . ARG A 1 75 ? -11.747 14.041 27.054 1.00 79.94 75 ARG A CA 1
ATOM 603 C C . ARG A 1 75 ? -13.093 14.729 27.300 1.00 79.94 75 ARG A C 1
ATOM 605 O O . ARG A 1 75 ? -13.210 15.511 28.236 1.00 79.94 75 ARG A O 1
ATOM 612 N N . THR A 1 76 ? -14.120 14.437 26.496 1.00 80.81 76 THR A N 1
ATOM 613 C CA . THR A 1 76 ? -15.462 15.029 26.684 1.00 80.81 76 THR A CA 1
ATOM 614 C C . THR A 1 76 ? -16.169 14.560 27.953 1.00 80.81 76 THR A C 1
ATOM 616 O O . THR A 1 76 ? -17.026 15.274 28.459 1.00 80.81 76 THR A O 1
ATOM 619 N N . LYS A 1 77 ? -15.818 13.382 28.479 1.00 78.62 77 LYS A N 1
ATOM 620 C CA . LYS A 1 77 ? -16.371 12.844 29.729 1.00 78.62 77 LYS A CA 1
ATOM 621 C C . LYS A 1 77 ? -15.649 13.355 30.981 1.00 78.62 77 LYS A C 1
ATOM 623 O O . LYS A 1 77 ? -15.974 12.921 32.079 1.00 78.62 77 LYS A O 1
ATOM 628 N N . GLY A 1 78 ? -14.678 14.259 30.827 1.00 72.44 78 GLY A N 1
ATOM 629 C CA . GLY A 1 78 ? -13.888 14.775 31.944 1.00 72.44 78 GLY A CA 1
ATOM 630 C C . GLY A 1 78 ? -12.843 13.788 32.471 1.00 72.44 78 GLY A C 1
ATOM 631 O O . GLY A 1 78 ? -12.241 14.046 33.507 1.00 72.44 78 GLY A O 1
ATOM 632 N N . GLU A 1 79 ? -12.580 12.684 31.760 1.00 68.00 79 GLU A N 1
ATOM 633 C CA . GLU A 1 79 ? -11.466 11.779 32.060 1.00 68.00 79 GLU A CA 1
ATOM 634 C C . GLU A 1 79 ? -10.161 12.533 31.717 1.00 68.00 79 GLU A C 1
ATOM 636 O O . GLU A 1 79 ? -9.789 12.648 30.548 1.00 68.00 79 GLU A O 1
ATOM 641 N N . SER A 1 80 ? -9.508 13.164 32.703 1.00 56.72 80 SER A N 1
ATOM 642 C CA . SER A 1 80 ? -8.283 13.963 32.508 1.00 56.72 80 SER A CA 1
ATOM 643 C C . SER A 1 80 ? -7.238 13.697 33.598 1.00 56.72 80 SER A C 1
ATOM 645 O O . SER A 1 80 ? -7.537 13.807 34.781 1.00 56.72 80 SER A O 1
ATOM 647 N N . GLY A 1 81 ? -5.998 13.409 33.172 1.00 52.81 81 GLY A N 1
ATOM 648 C CA . GLY A 1 81 ? -4.811 13.224 34.024 1.00 52.81 81 GLY A CA 1
ATOM 649 C C . GLY A 1 81 ? -4.506 11.760 34.361 1.00 52.81 81 GLY A C 1
ATOM 650 O O . GLY A 1 81 ? -5.400 11.066 34.819 1.00 52.81 81 GLY A O 1
ATOM 651 N N . VAL A 1 82 ? -3.260 11.309 34.112 1.00 51.25 82 VAL A N 1
ATOM 652 C CA . VAL A 1 82 ? -2.612 10.001 34.445 1.00 51.25 82 VAL A CA 1
ATOM 653 C C . VAL A 1 82 ? -3.359 8.704 34.027 1.00 51.25 82 VAL A C 1
ATOM 655 O O . VAL A 1 82 ? -2.740 7.659 33.887 1.00 51.25 82 VAL A O 1
ATOM 658 N N . ALA A 1 83 ? -4.658 8.769 33.726 1.00 53.41 83 ALA A N 1
ATOM 659 C CA . ALA A 1 83 ? -5.584 7.669 33.459 1.00 53.41 83 ALA A CA 1
ATOM 660 C C . ALA A 1 83 ? -5.842 7.407 31.963 1.00 53.41 83 ALA A C 1
ATOM 662 O O . ALA A 1 83 ? -6.570 6.478 31.617 1.00 53.41 83 ALA A O 1
ATOM 663 N N . LEU A 1 84 ? -5.246 8.198 31.065 1.00 61.53 84 LEU A N 1
ATOM 664 C CA . LEU A 1 84 ? -5.199 7.887 29.633 1.00 61.53 84 LEU A CA 1
ATOM 665 C C . LEU A 1 84 ? -3.965 7.030 29.366 1.00 61.53 84 LEU A C 1
ATOM 667 O O . LEU A 1 84 ? -3.030 7.453 28.689 1.00 61.53 84 LEU A O 1
ATOM 671 N N . ASP A 1 85 ? -3.956 5.838 29.953 1.00 73.94 85 ASP A N 1
ATOM 672 C CA . ASP A 1 85 ? -3.006 4.813 29.560 1.00 73.94 85 ASP A CA 1
ATOM 673 C C . ASP A 1 85 ? -3.299 4.440 28.100 1.00 73.94 85 ASP A C 1
ATOM 675 O O . ASP A 1 85 ? -4.366 3.913 27.760 1.00 73.94 85 ASP A O 1
ATOM 679 N N . VAL A 1 86 ? -2.365 4.799 27.222 1.00 70.75 86 VAL A N 1
ATOM 680 C CA . VAL A 1 86 ? -2.479 4.578 25.782 1.00 70.75 86 VAL A CA 1
ATOM 681 C C . VAL A 1 86 ? -2.581 3.085 25.489 1.00 70.75 86 VAL A C 1
ATOM 683 O O . VAL A 1 86 ? -3.309 2.718 24.569 1.00 70.75 86 VAL A O 1
ATOM 686 N N . ASP A 1 87 ? -1.943 2.230 26.290 1.00 76.38 87 ASP A N 1
ATOM 687 C CA . ASP A 1 87 ? -1.976 0.782 26.101 1.00 76.38 87 ASP A CA 1
ATOM 688 C C . ASP A 1 87 ? -3.348 0.208 26.462 1.00 76.38 87 ASP A C 1
ATOM 690 O O . ASP A 1 87 ? -3.921 -0.566 25.692 1.00 76.38 87 ASP A O 1
ATOM 694 N N . ARG A 1 88 ? -3.962 0.684 27.551 1.00 78.44 88 ARG A N 1
ATOM 695 C CA . ARG A 1 88 ? -5.349 0.339 27.897 1.00 78.44 88 ARG A CA 1
ATOM 696 C C . ARG A 1 88 ? -6.340 0.780 26.819 1.00 78.44 88 ARG A C 1
ATOM 698 O O . ARG A 1 88 ? -7.222 0.018 26.430 1.00 78.44 88 ARG A O 1
ATOM 705 N N . LEU A 1 89 ? -6.206 2.008 26.321 1.00 76.75 89 LEU A N 1
ATOM 706 C CA . LEU A 1 89 ? -7.079 2.525 25.261 1.00 76.75 89 LEU A CA 1
ATOM 707 C C . LEU A 1 89 ? -6.882 1.776 23.946 1.00 76.75 89 LEU A C 1
ATOM 709 O O . LEU A 1 89 ? -7.841 1.568 23.202 1.00 76.75 89 LEU A O 1
ATOM 713 N N . ARG A 1 90 ? -5.648 1.361 23.663 1.00 76.38 90 ARG A N 1
ATOM 714 C CA . ARG A 1 90 ? -5.329 0.533 22.509 1.00 76.38 90 ARG A CA 1
ATOM 715 C C . ARG A 1 90 ? -5.995 -0.831 22.627 1.00 76.38 90 ARG A C 1
ATOM 717 O O . ARG A 1 90 ? -6.628 -1.225 21.658 1.00 76.38 90 ARG A O 1
ATOM 724 N N . ALA A 1 91 ? -5.968 -1.465 23.800 1.00 79.81 91 ALA A N 1
ATOM 725 C CA . ALA A 1 91 ? -6.683 -2.715 24.064 1.00 79.81 91 ALA A CA 1
ATOM 726 C C . ALA A 1 91 ? -8.216 -2.569 23.936 1.00 79.81 91 ALA A C 1
ATOM 728 O O . ALA A 1 91 ? -8.875 -3.440 23.380 1.00 79.81 91 ALA A O 1
ATOM 729 N N . GLU A 1 92 ? -8.808 -1.444 24.365 1.00 77.69 92 GLU A N 1
ATOM 730 C CA . GLU A 1 92 ? -10.252 -1.169 24.179 1.00 77.69 92 GLU A CA 1
ATOM 731 C C . GLU A 1 92 ? -10.660 -0.990 22.703 1.00 77.69 92 GLU A C 1
ATOM 733 O O . GLU A 1 92 ? -11.830 -1.148 22.332 1.00 77.69 92 GLU A O 1
ATOM 738 N N . VAL A 1 93 ? -9.706 -0.578 21.870 1.00 80.69 93 VAL A N 1
ATOM 739 C CA . VAL A 1 93 ? -9.887 -0.339 20.435 1.00 80.69 93 VAL A CA 1
ATOM 740 C C . VAL A 1 93 ? -9.448 -1.552 19.610 1.00 80.69 93 VAL A C 1
ATOM 742 O O . VAL A 1 93 ? -9.856 -1.695 18.455 1.00 80.69 93 VAL A O 1
ATOM 745 N N . GLU A 1 94 ? -8.667 -2.449 20.203 1.00 77.31 94 GLU A N 1
ATOM 746 C CA . GLU A 1 94 ? -8.198 -3.680 19.595 1.00 77.31 94 GLU A CA 1
ATOM 747 C C . GLU A 1 94 ? -9.389 -4.549 19.177 1.00 77.31 94 GLU A C 1
ATOM 749 O O . GLU A 1 94 ? -10.368 -4.732 19.900 1.00 77.31 94 GLU A O 1
ATOM 754 N N . GLY A 1 95 ? -9.365 -5.019 17.932 1.00 76.12 95 GLY A N 1
ATOM 755 C CA . GLY A 1 95 ? -10.465 -5.791 17.360 1.00 76.12 95 GLY A CA 1
ATOM 756 C C . GLY A 1 95 ? -11.652 -4.974 16.835 1.00 76.12 95 GLY A C 1
ATOM 757 O O . GLY A 1 95 ? -12.530 -5.581 16.209 1.00 76.12 95 GLY A O 1
ATOM 758 N N . ARG A 1 96 ? -11.679 -3.639 16.989 1.00 88.00 96 ARG A N 1
ATOM 759 C CA . ARG A 1 96 ? -12.632 -2.792 16.250 1.00 88.00 96 ARG A CA 1
ATOM 760 C C . ARG A 1 96 ? -12.203 -2.678 14.790 1.00 88.00 96 ARG A C 1
ATOM 762 O O . ARG A 1 96 ? -11.093 -2.209 14.532 1.00 88.00 96 ARG A O 1
ATOM 769 N N . PRO A 1 97 ? -13.057 -3.085 13.838 1.00 92.62 97 PRO A N 1
ATOM 770 C CA . PRO A 1 97 ? -12.700 -3.005 12.437 1.00 92.62 97 PRO A CA 1
ATOM 771 C C . PRO A 1 97 ? -12.593 -1.544 11.980 1.00 92.62 97 PRO A C 1
ATOM 773 O O . PRO A 1 97 ? -13.320 -0.668 12.457 1.00 92.62 97 PRO A O 1
ATOM 776 N N . VAL A 1 98 ? -11.673 -1.281 11.057 1.00 94.50 98 VAL A N 1
ATOM 777 C CA . VAL A 1 98 ? -11.584 -0.002 10.346 1.00 94.50 98 VAL A CA 1
ATOM 778 C C . V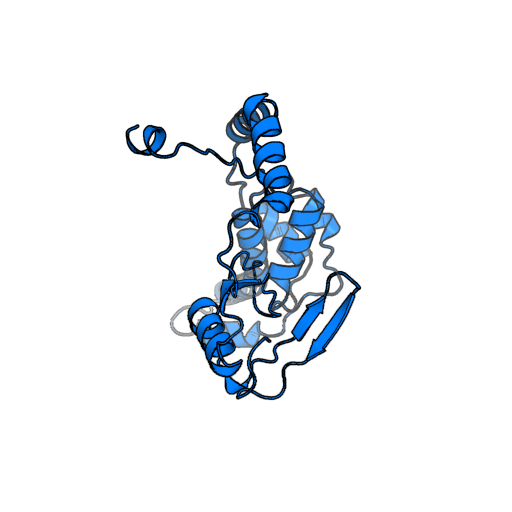AL A 1 98 ? -12.658 0.010 9.264 1.00 94.50 98 VAL A C 1
ATOM 780 O O . VAL A 1 98 ? -12.719 -0.899 8.439 1.00 94.50 98 VAL A O 1
ATOM 783 N N . THR A 1 99 ? -13.504 1.034 9.293 1.00 95.75 99 THR A N 1
ATOM 784 C CA . THR A 1 99 ? -14.655 1.194 8.391 1.00 95.75 99 THR A CA 1
ATOM 785 C C . THR A 1 99 ? -14.319 2.069 7.196 1.00 95.75 99 THR A C 1
ATOM 787 O O . THR A 1 99 ? -13.342 2.830 7.215 1.00 95.75 99 THR A O 1
ATOM 790 N N . MET A 1 100 ? -15.173 2.045 6.173 1.00 96.12 100 MET A N 1
ATOM 791 C CA . MET A 1 100 ? -15.024 2.944 5.030 1.00 96.12 100 MET A CA 1
ATOM 792 C C . MET A 1 100 ? -15.057 4.418 5.459 1.00 96.12 100 MET A C 1
ATOM 794 O O . MET A 1 100 ? -14.267 5.221 4.962 1.00 96.12 100 MET A O 1
ATOM 798 N N . GLY A 1 101 ? -15.887 4.776 6.445 1.00 95.31 101 GLY A N 1
ATOM 799 C CA . GLY A 1 101 ? -15.947 6.136 6.995 1.00 95.31 101 GLY A CA 1
ATOM 800 C C . GLY A 1 101 ? -14.610 6.626 7.571 1.00 95.31 101 GLY A C 1
ATOM 801 O O . GLY A 1 101 ? -14.251 7.793 7.400 1.00 95.31 101 GLY A O 1
ATOM 802 N N . ASN A 1 102 ? -13.822 5.732 8.180 1.00 95.38 102 ASN A N 1
ATOM 803 C CA . ASN A 1 102 ? -12.482 6.068 8.672 1.00 95.38 102 ASN A CA 1
ATOM 804 C C . ASN A 1 102 ? -11.530 6.407 7.518 1.00 95.38 102 ASN A C 1
ATOM 806 O O . ASN A 1 102 ? -10.803 7.399 7.595 1.00 95.38 102 ASN A O 1
ATOM 810 N N . PHE A 1 103 ? -11.568 5.635 6.429 1.00 96.56 103 PHE A N 1
ATOM 811 C CA . PHE A 1 103 ? -10.774 5.928 5.235 1.00 96.56 103 PHE A CA 1
ATOM 812 C C . PHE A 1 103 ? -11.218 7.216 4.543 1.00 96.56 103 PHE A C 1
ATOM 814 O O . PHE A 1 103 ? -10.377 8.002 4.111 1.00 96.56 103 PHE A O 1
ATOM 821 N N . GLU A 1 104 ? -12.522 7.478 4.454 1.00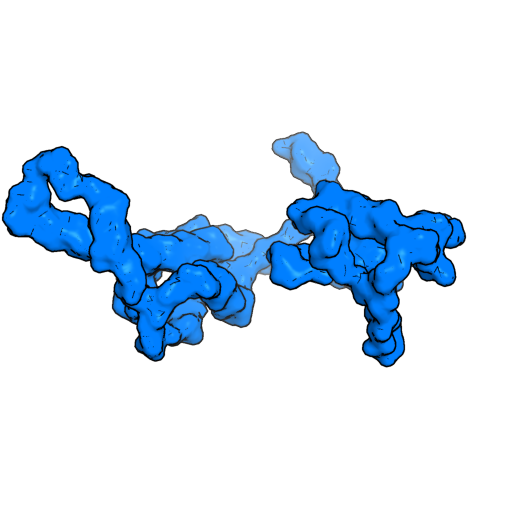 95.00 104 GLU A N 1
ATOM 822 C CA . GLU A 1 104 ? -13.017 8.709 3.840 1.00 95.00 104 GLU A CA 1
ATOM 823 C C . GLU A 1 104 ? -12.532 9.958 4.576 1.00 95.00 104 GLU A C 1
ATOM 825 O O . GLU A 1 104 ? -12.221 10.962 3.925 1.00 95.00 104 GLU A O 1
ATOM 830 N N . GLN A 1 105 ? -12.463 9.894 5.907 1.00 94.62 105 GLN A N 1
ATOM 831 C CA . GLN A 1 105 ? -11.925 10.970 6.726 1.00 94.62 105 GLN A CA 1
ATOM 832 C C . GLN A 1 105 ? -10.395 11.035 6.643 1.00 94.62 105 GLN A C 1
ATOM 834 O O . GLN A 1 105 ? -9.844 12.129 6.541 1.00 94.62 105 GLN A O 1
ATOM 839 N N . ALA A 1 106 ? -9.707 9.894 6.599 1.00 95.56 106 ALA A N 1
ATOM 840 C CA . ALA A 1 106 ? -8.261 9.849 6.403 1.00 95.56 106 ALA A CA 1
ATOM 841 C C . ALA A 1 106 ? -7.836 10.505 5.079 1.00 95.56 106 ALA A C 1
ATOM 843 O O . ALA A 1 106 ? -6.923 11.324 5.068 1.00 95.56 106 ALA A O 1
ATOM 844 N N . VAL A 1 107 ? -8.547 10.237 3.979 1.00 95.31 107 VAL A N 1
ATOM 845 C CA . VAL A 1 107 ? -8.292 10.876 2.674 1.00 95.31 107 VAL A CA 1
ATOM 846 C C . VAL A 1 107 ? -8.484 12.396 2.731 1.00 95.31 107 VAL A C 1
ATOM 848 O O . VAL A 1 107 ? -7.782 13.117 2.034 1.00 95.31 107 VAL A O 1
ATOM 851 N N . LYS A 1 108 ? -9.404 12.906 3.563 1.00 93.81 108 LYS A N 1
ATOM 852 C CA . LYS A 1 108 ? -9.569 14.359 3.761 1.00 93.81 108 LYS A CA 1
ATOM 853 C C . LYS A 1 108 ? -8.407 14.975 4.544 1.00 93.81 108 LYS A C 1
ATOM 855 O O . LYS A 1 108 ? -8.060 16.124 4.298 1.00 93.81 108 LYS A O 1
ATOM 860 N N . ASN A 1 109 ? -7.842 14.230 5.491 1.00 92.31 109 ASN A N 1
ATOM 861 C CA . ASN A 1 109 ? -6.769 14.714 6.358 1.00 92.31 109 ASN A CA 1
ATOM 862 C C . ASN A 1 109 ? -5.391 14.632 5.683 1.00 92.31 109 ASN A C 1
ATOM 864 O O . ASN A 1 109 ? -4.521 15.454 5.961 1.00 92.31 109 ASN A O 1
ATOM 868 N N . VAL A 1 110 ? -5.179 13.640 4.814 1.00 93.56 110 VAL A N 1
ATOM 869 C CA . VAL A 1 110 ? -3.899 13.418 4.133 1.00 93.56 110 VAL A CA 1
ATOM 870 C C . VAL A 1 110 ? -3.852 14.201 2.825 1.00 93.56 110 VAL A C 1
ATOM 872 O O . VAL A 1 110 ? -4.578 13.905 1.873 1.00 93.56 110 VAL A O 1
ATOM 875 N N . GLN A 1 111 ? -2.956 15.184 2.780 1.00 89.69 111 GLN A N 1
ATOM 876 C CA . GLN A 1 111 ? -2.665 15.961 1.579 1.00 89.69 111 GLN A CA 1
ATOM 877 C C . GLN A 1 111 ? -1.766 15.179 0.616 1.00 89.69 111 GLN A C 1
ATOM 879 O O . GLN A 1 111 ? -0.942 14.368 1.035 1.00 89.69 111 GLN A O 1
ATOM 884 N N . LYS A 1 112 ? -1.917 15.455 -0.682 1.00 90.56 112 LYS A N 1
ATOM 885 C CA . LYS A 1 112 ? -1.019 14.940 -1.721 1.00 90.56 112 LYS A CA 1
ATOM 886 C C . LYS A 1 112 ? 0.352 15.578 -1.548 1.00 90.56 112 LYS A C 1
ATOM 888 O O . LYS A 1 112 ? 0.438 16.800 -1.430 1.00 90.56 112 LYS A O 1
ATOM 893 N N . SER A 1 113 ? 1.407 14.773 -1.580 1.00 86.94 113 SER A N 1
ATOM 894 C CA . SER A 1 113 ? 2.777 15.299 -1.533 1.00 86.94 113 SER A CA 1
ATOM 895 C C . SER A 1 113 ? 3.257 15.835 -2.880 1.00 86.94 113 SER A C 1
ATOM 897 O O . SER A 1 113 ? 4.146 16.680 -2.909 1.00 86.94 113 SER A O 1
ATOM 899 N N . VAL A 1 114 ? 2.674 15.369 -3.989 1.00 84.94 114 VAL A N 1
ATOM 900 C CA . VAL A 1 114 ? 3.075 15.780 -5.341 1.00 84.94 114 VAL A CA 1
ATOM 901 C C . VAL A 1 114 ? 2.155 16.879 -5.863 1.00 84.94 114 VAL A C 1
ATOM 903 O O . VAL A 1 114 ? 0.941 16.692 -5.975 1.00 84.94 114 VAL A O 1
ATOM 906 N N . GLY A 1 115 ? 2.748 18.032 -6.184 1.00 82.12 115 GLY A N 1
ATOM 907 C CA . GLY A 1 115 ? 2.040 19.185 -6.733 1.00 82.12 115 GLY A CA 1
ATOM 90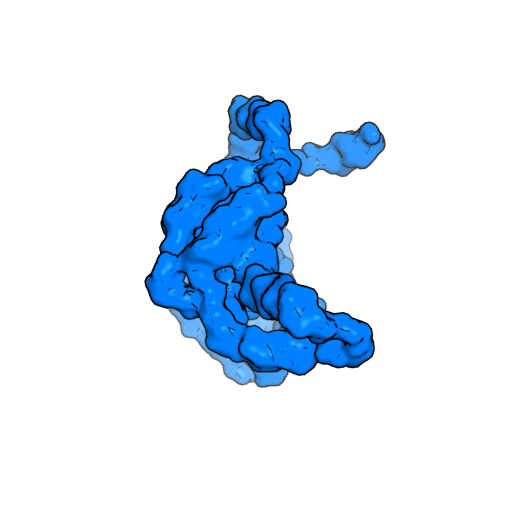8 C C . GLY A 1 115 ? 1.713 19.038 -8.221 1.00 82.12 115 GLY A C 1
ATOM 909 O O . GLY A 1 115 ? 2.280 18.216 -8.939 1.00 82.12 115 GLY A O 1
ATOM 910 N N . THR A 1 116 ? 0.815 19.886 -8.723 1.00 77.38 116 THR A N 1
ATOM 911 C CA . THR A 1 116 ? 0.422 19.896 -10.144 1.00 77.38 116 THR A CA 1
ATOM 912 C C . THR A 1 116 ? 1.577 20.240 -11.084 1.00 77.38 116 THR A C 1
ATOM 914 O O . THR A 1 116 ? 1.643 19.713 -12.193 1.00 77.38 116 THR A O 1
ATOM 917 N N . GLU A 1 117 ? 2.510 21.084 -10.639 1.00 73.06 117 GLU A N 1
ATOM 918 C CA . GLU A 1 117 ? 3.697 21.447 -11.420 1.00 73.06 117 GLU A CA 1
ATOM 919 C C . GLU A 1 117 ? 4.685 20.276 -11.523 1.00 73.06 117 GLU A C 1
ATOM 921 O O . GLU A 1 117 ? 5.233 20.004 -12.592 1.00 73.06 117 GLU A O 1
ATOM 926 N N . ASP A 1 118 ? 4.843 19.510 -10.442 1.00 73.19 118 ASP A N 1
ATOM 927 C CA . ASP A 1 118 ? 5.668 18.301 -10.436 1.00 73.19 118 ASP A CA 1
ATOM 928 C C . ASP A 1 118 ? 5.086 17.235 -11.362 1.00 73.19 118 ASP A C 1
ATOM 930 O O . ASP A 1 118 ? 5.827 16.624 -12.132 1.00 73.19 118 ASP A O 1
ATOM 934 N N . LEU A 1 119 ? 3.758 17.065 -11.368 1.00 71.88 119 LEU A N 1
ATOM 935 C CA . LEU A 1 119 ? 3.066 16.197 -12.324 1.00 71.88 119 LEU A CA 1
ATOM 936 C C . LEU A 1 119 ? 3.371 16.609 -13.768 1.00 71.88 119 LEU A C 1
ATOM 938 O O . LEU A 1 119 ? 3.700 15.755 -14.593 1.00 71.88 119 LEU A O 1
ATOM 942 N N . ARG A 1 120 ? 3.329 17.911 -14.068 1.00 68.50 120 ARG A N 1
ATOM 943 C CA . ARG A 1 120 ? 3.612 18.450 -15.404 1.00 68.50 120 ARG A CA 1
ATOM 944 C C . ARG A 1 120 ? 5.057 18.208 -15.837 1.00 68.50 120 ARG A C 1
ATOM 946 O O . ARG A 1 120 ? 5.290 17.729 -16.945 1.00 68.50 120 ARG A O 1
ATOM 953 N N . ASN A 1 121 ? 6.018 18.468 -14.954 1.00 66.50 121 ASN A N 1
ATOM 954 C CA . ASN A 1 121 ? 7.434 18.179 -15.196 1.00 66.50 121 ASN A CA 1
ATOM 955 C C . ASN A 1 121 ? 7.675 16.685 -15.419 1.00 66.50 121 ASN A C 1
ATOM 957 O O . ASN A 1 121 ? 8.501 16.287 -16.241 1.00 66.50 121 ASN A O 1
ATOM 961 N N . SER A 1 122 ? 6.915 15.855 -14.712 1.00 61.19 122 SER A N 1
ATOM 962 C CA . SER A 1 122 ? 6.980 14.412 -14.843 1.00 61.19 122 SER A CA 1
ATOM 963 C C . SER A 1 122 ? 6.471 13.923 -16.204 1.00 61.19 122 SER A C 1
ATOM 965 O O . SER A 1 122 ? 7.167 13.145 -16.849 1.00 61.19 122 SER A O 1
ATOM 967 N N . LEU A 1 123 ? 5.359 14.484 -16.699 1.00 60.22 123 LEU A N 1
ATOM 968 C CA . LEU A 1 123 ? 4.800 14.240 -18.036 1.00 60.22 123 LEU A CA 1
ATOM 969 C C . LEU A 1 123 ? 5.775 14.628 -19.155 1.00 60.22 123 LEU A C 1
ATOM 971 O O . LEU A 1 123 ? 5.950 13.881 -20.117 1.00 60.22 123 LEU A O 1
ATOM 975 N N . ILE A 1 124 ? 6.453 15.771 -19.014 1.00 60.44 124 ILE A N 1
ATOM 976 C CA . ILE A 1 124 ? 7.492 16.210 -19.959 1.00 60.44 124 ILE A CA 1
ATOM 977 C C . ILE A 1 124 ? 8.636 15.189 -20.007 1.00 60.44 124 ILE A C 1
ATOM 979 O O . ILE A 1 124 ? 9.166 14.892 -21.077 1.00 60.44 124 ILE A O 1
ATOM 983 N N . MET A 1 125 ? 8.996 14.613 -18.858 1.00 56.00 125 MET A N 1
ATOM 984 C CA . MET A 1 125 ? 10.071 13.631 -18.766 1.00 56.00 125 MET A CA 1
ATOM 985 C C . MET A 1 125 ? 9.677 12.265 -19.351 1.00 56.00 125 MET A C 1
ATOM 987 O O . MET A 1 125 ? 10.529 11.611 -19.952 1.00 56.00 125 MET A O 1
ATOM 991 N N . THR A 1 126 ? 8.413 11.841 -19.243 1.00 56.47 126 THR A N 1
ATOM 992 C CA . THR A 1 126 ? 7.905 10.610 -19.883 1.00 56.47 126 THR A CA 1
ATOM 993 C C . THR A 1 126 ? 7.800 10.723 -21.401 1.00 56.47 126 THR A C 1
ATOM 995 O O . THR A 1 126 ? 7.974 9.719 -22.084 1.00 56.47 126 THR A O 1
ATOM 998 N N . MET A 1 127 ? 7.541 11.919 -21.938 1.00 54.00 127 MET A N 1
ATOM 999 C CA . MET A 1 127 ? 7.466 12.144 -23.390 1.00 54.00 127 MET A CA 1
ATOM 1000 C C . MET A 1 127 ? 8.825 12.423 -24.050 1.00 54.00 127 MET A C 1
ATOM 1002 O O . MET A 1 127 ? 8.893 12.626 -25.262 1.00 54.00 127 MET A O 1
ATOM 1006 N N . HIS A 1 128 ? 9.915 12.460 -23.280 1.00 56.22 128 HIS A N 1
ATOM 1007 C CA . HIS A 1 128 ? 11.235 12.734 -23.830 1.00 56.22 128 HIS A CA 1
ATOM 1008 C C . HIS A 1 128 ? 11.749 11.519 -24.638 1.00 56.22 128 HIS A C 1
ATOM 1010 O O . HIS A 1 128 ? 11.829 10.423 -24.090 1.00 56.22 128 HIS A O 1
ATOM 1016 N N . PRO A 1 129 ? 12.193 11.671 -25.901 1.00 53.66 129 PRO A N 1
ATOM 1017 C CA . PRO A 1 129 ? 12.597 10.539 -26.753 1.00 53.66 129 PRO A CA 1
ATOM 1018 C C . PRO A 1 129 ? 13.690 9.640 -26.148 1.00 53.66 129 PRO A C 1
ATOM 1020 O O . PRO A 1 129 ? 13.737 8.438 -26.388 1.00 53.66 129 PRO A O 1
ATOM 1023 N N . LEU A 1 130 ? 14.570 10.223 -25.326 1.00 53.53 130 LEU A N 1
ATOM 1024 C CA . LEU A 1 130 ? 15.624 9.479 -24.629 1.00 53.53 130 LEU A CA 1
ATOM 1025 C C . LEU A 1 130 ? 15.109 8.612 -23.468 1.00 53.53 130 LEU A C 1
ATOM 1027 O O . LEU A 1 130 ? 15.809 7.681 -23.092 1.00 53.53 130 LEU A O 1
ATOM 1031 N N . THR A 1 131 ? 13.947 8.889 -22.864 1.00 47.28 131 THR A N 1
ATOM 1032 C CA . THR A 1 131 ? 13.448 8.115 -21.709 1.00 47.28 131 THR A CA 1
ATOM 1033 C C . THR A 1 131 ? 12.643 6.891 -22.133 1.00 47.28 131 THR A C 1
ATOM 1035 O O . THR A 1 131 ? 12.800 5.846 -21.503 1.00 47.28 131 THR A O 1
ATOM 1038 N N . SER A 1 132 ? 11.866 6.968 -23.219 1.00 47.00 132 SER A N 1
ATOM 1039 C CA . SER A 1 132 ? 11.251 5.789 -23.849 1.00 47.00 132 SER A CA 1
ATOM 1040 C C . SER A 1 132 ? 12.321 4.854 -24.414 1.00 47.00 132 SER A C 1
ATOM 1042 O O . SER A 1 132 ? 12.366 3.688 -24.034 1.00 47.00 132 SER A O 1
ATOM 1044 N N . GLY A 1 133 ? 13.276 5.392 -25.183 1.00 52.38 133 GLY A N 1
ATOM 1045 C CA . GLY A 1 133 ? 14.410 4.626 -25.706 1.00 52.38 133 GLY A CA 1
ATOM 1046 C C . GLY A 1 133 ? 15.302 4.026 -24.614 1.00 52.38 133 GLY A C 1
ATOM 1047 O O . GLY A 1 133 ? 15.791 2.914 -24.772 1.00 52.38 133 GLY A O 1
ATOM 1048 N N . LEU A 1 134 ? 15.489 4.707 -23.475 1.00 46.00 134 LEU A N 1
ATOM 1049 C CA . LEU A 1 134 ? 16.232 4.155 -22.337 1.00 46.00 134 LEU A CA 1
ATOM 1050 C C . LEU A 1 134 ? 15.436 3.078 -21.595 1.00 46.00 134 LEU A C 1
ATOM 1052 O O . LEU A 1 134 ? 16.038 2.109 -21.144 1.00 46.00 134 LEU A O 1
ATOM 1056 N N . ARG A 1 135 ? 14.112 3.227 -21.448 1.00 42.94 135 ARG A N 1
ATOM 1057 C CA . ARG A 1 135 ? 13.265 2.188 -20.849 1.00 42.94 135 ARG A CA 1
ATOM 1058 C C . ARG A 1 135 ? 13.321 0.930 -21.698 1.00 42.94 135 ARG A C 1
ATOM 1060 O O . ARG A 1 135 ? 13.656 -0.111 -21.149 1.00 42.94 135 ARG A O 1
ATOM 1067 N N . ASP A 1 136 ? 13.106 1.075 -23.002 1.00 48.31 136 ASP A N 1
ATOM 1068 C CA . ASP A 1 136 ? 13.180 -0.012 -23.973 1.00 48.31 136 ASP A CA 1
ATOM 1069 C C . ASP A 1 136 ? 14.592 -0.592 -24.055 1.00 48.31 136 ASP A C 1
ATOM 1071 O O . ASP A 1 136 ? 14.729 -1.796 -24.150 1.00 48.31 136 ASP A O 1
ATOM 1075 N N . TYR A 1 137 ? 15.657 0.204 -23.928 1.00 52.75 137 TYR A N 1
ATOM 1076 C CA . TYR A 1 137 ? 17.032 -0.303 -23.834 1.00 52.75 137 TYR A CA 1
ATOM 1077 C C . TYR A 1 137 ? 17.288 -1.083 -22.535 1.00 52.75 137 TYR A C 1
ATOM 1079 O O . TYR A 1 137 ? 17.947 -2.118 -22.549 1.00 52.75 137 TYR A O 1
ATOM 1087 N N . VAL A 1 138 ? 16.785 -0.602 -21.394 1.00 47.09 138 VAL A N 1
ATOM 1088 C CA . VAL A 1 138 ? 16.953 -1.267 -20.093 1.00 47.09 138 VAL A CA 1
ATOM 1089 C C . VAL A 1 138 ? 16.167 -2.576 -20.044 1.00 47.09 138 VAL A C 1
ATOM 1091 O O . VAL A 1 138 ? 16.706 -3.551 -19.528 1.00 47.09 138 VAL A O 1
ATOM 1094 N N . THR A 1 139 ? 14.952 -2.615 -20.598 1.00 48.50 139 THR A N 1
ATOM 1095 C CA . THR A 1 139 ? 14.117 -3.825 -20.668 1.00 48.50 139 THR A CA 1
ATOM 1096 C C . THR A 1 139 ? 14.486 -4.740 -21.837 1.00 48.50 139 THR A C 1
ATOM 1098 O O . THR A 1 139 ? 14.393 -5.955 -21.708 1.00 48.50 139 THR A O 1
ATOM 1101 N N . ALA A 1 140 ? 14.980 -4.218 -22.962 1.00 47.97 140 ALA A N 1
ATOM 1102 C CA . ALA A 1 140 ? 15.576 -5.031 -24.026 1.00 47.97 140 ALA A CA 1
ATOM 1103 C C . ALA A 1 140 ? 16.909 -5.635 -23.572 1.00 47.97 140 ALA A C 1
ATOM 1105 O O . ALA A 1 140 ? 17.250 -6.739 -23.959 1.00 47.97 140 ALA A O 1
ATOM 1106 N N . ALA A 1 141 ? 17.655 -4.990 -22.681 1.00 46.50 141 ALA A N 1
ATOM 1107 C CA . ALA A 1 141 ? 18.817 -5.637 -22.086 1.00 46.50 141 ALA A CA 1
ATOM 1108 C C . ALA A 1 141 ? 18.443 -6.726 -21.065 1.00 46.50 141 ALA A C 1
ATOM 1110 O O . ALA A 1 141 ? 19.316 -7.498 -20.684 1.00 46.50 141 ALA A O 1
ATOM 1111 N N . ASP A 1 142 ? 17.184 -6.843 -20.620 1.00 51.59 142 ASP A N 1
ATOM 1112 C CA . ASP A 1 142 ? 16.807 -7.919 -19.693 1.00 51.59 142 ASP A CA 1
ATOM 1113 C C . ASP A 1 142 ? 16.962 -9.307 -20.327 1.00 51.59 142 ASP A C 1
ATOM 1115 O O . ASP A 1 142 ? 17.289 -10.243 -19.608 1.00 51.59 142 ASP A O 1
ATOM 1119 N N . HIS A 1 143 ? 16.827 -9.443 -21.655 1.00 43.22 143 HIS A N 1
ATOM 1120 C CA . HIS A 1 143 ? 17.046 -10.719 -22.348 1.00 43.22 143 HIS A CA 1
ATOM 1121 C C . HIS A 1 143 ? 18.506 -10.972 -22.769 1.00 43.22 143 HIS A C 1
ATOM 1123 O O . HIS A 1 143 ? 18.846 -12.116 -23.048 1.00 43.22 143 HIS A O 1
ATOM 1129 N N . THR A 1 144 ? 19.373 -9.948 -22.790 1.00 47.66 144 THR A N 1
ATOM 1130 C CA . THR A 1 144 ? 20.821 -10.060 -23.102 1.00 47.66 144 THR A CA 1
ATOM 1131 C C . THR A 1 144 ? 21.730 -9.879 -21.880 1.00 47.66 144 THR A C 1
ATOM 1133 O O . THR A 1 144 ? 22.946 -10.024 -21.963 1.00 47.66 144 THR A O 1
ATOM 1136 N N . ARG A 1 145 ? 21.162 -9.641 -20.688 1.00 51.59 145 ARG A N 1
ATOM 1137 C CA . ARG A 1 145 ? 21.871 -9.546 -19.390 1.00 51.59 145 ARG A CA 1
ATOM 1138 C C . ARG A 1 145 ? 22.612 -10.824 -18.969 1.00 51.59 145 ARG A C 1
ATOM 1140 O O . ARG A 1 145 ? 23.219 -10.845 -17.895 1.00 51.59 145 ARG A O 1
ATOM 1147 N N . TYR A 1 146 ? 22.520 -11.873 -19.779 1.00 54.06 146 TYR A N 1
ATOM 1148 C CA . TYR A 1 146 ? 23.058 -13.210 -19.557 1.00 54.06 146 TYR A CA 1
ATOM 1149 C C . TYR A 1 146 ? 24.342 -13.475 -20.364 1.00 54.06 146 TYR A C 1
ATOM 1151 O O . TYR A 1 146 ? 25.000 -14.490 -20.135 1.00 54.06 146 TYR A O 1
ATOM 1159 N N . ASP A 1 147 ? 24.729 -12.553 -21.253 1.00 46.62 147 ASP A N 1
ATOM 1160 C CA . ASP A 1 147 ? 25.926 -12.665 -22.086 1.00 46.62 147 ASP A CA 1
ATOM 1161 C C . ASP A 1 147 ? 27.184 -12.338 -21.256 1.00 46.62 147 ASP A C 1
ATOM 1163 O O . ASP A 1 147 ? 27.314 -11.249 -20.693 1.00 46.62 147 ASP A O 1
ATOM 1167 N N . GLY A 1 148 ? 28.123 -13.288 -21.155 1.00 53.34 148 GLY A N 1
ATOM 1168 C CA . GLY A 1 148 ? 29.411 -13.101 -20.462 1.00 53.34 148 GLY A CA 1
ATOM 1169 C C . GLY A 1 148 ? 29.517 -13.683 -19.046 1.00 53.34 148 GLY A C 1
ATOM 1170 O O . GLY A 1 148 ? 30.468 -13.364 -18.328 1.00 53.34 148 GLY A O 1
ATOM 1171 N N . LEU A 1 149 ? 28.584 -14.543 -18.621 1.00 55.78 149 LEU A N 1
ATOM 1172 C CA . LEU A 1 149 ? 28.788 -15.371 -17.427 1.00 55.78 149 LEU A CA 1
ATOM 1173 C C . LEU A 1 149 ? 29.952 -16.344 -17.667 1.00 55.78 149 LEU A C 1
ATOM 1175 O O . LEU A 1 149 ? 29.999 -17.028 -18.688 1.00 55.78 149 LEU A O 1
ATOM 1179 N N . ALA A 1 150 ? 30.893 -16.397 -16.721 1.00 59.34 150 ALA A N 1
ATOM 1180 C CA . ALA A 1 150 ? 31.934 -17.416 -16.734 1.00 59.34 150 ALA A CA 1
ATOM 1181 C C . ALA A 1 150 ? 31.293 -18.807 -16.639 1.00 59.34 150 ALA A C 1
ATOM 1183 O O . ALA A 1 150 ? 30.307 -18.991 -15.918 1.00 59.34 150 ALA A O 1
ATOM 1184 N N . ASP A 1 151 ? 31.868 -19.773 -17.353 1.00 60.94 151 ASP A N 1
ATOM 1185 C CA . ASP A 1 151 ? 31.379 -21.147 -17.343 1.00 60.94 151 ASP A CA 1
ATOM 1186 C C . ASP A 1 151 ? 31.340 -21.696 -15.904 1.00 60.94 151 ASP A C 1
ATOM 1188 O O . ASP A 1 151 ? 32.201 -21.380 -15.077 1.00 60.94 151 ASP A O 1
ATOM 1192 N N . GLY A 1 152 ? 30.298 -22.458 -15.569 1.00 65.38 152 GLY A N 1
ATOM 1193 C CA . GLY A 1 152 ? 30.078 -22.950 -14.203 1.00 65.38 152 GLY A CA 1
ATOM 1194 C C . GLY A 1 152 ? 29.333 -22.001 -13.249 1.00 65.38 152 GLY A C 1
ATOM 1195 O O . GLY A 1 152 ? 29.181 -22.331 -12.070 1.00 65.38 152 GLY A O 1
ATOM 1196 N N . PHE A 1 153 ? 28.837 -20.850 -13.716 1.00 59.41 153 PHE A N 1
ATOM 1197 C CA . PHE A 1 153 ? 28.012 -19.939 -12.912 1.00 59.41 153 PHE A CA 1
ATOM 1198 C C . PHE A 1 153 ? 26.615 -19.743 -13.499 1.00 59.41 153 PHE A C 1
ATOM 1200 O O . PHE A 1 153 ? 26.446 -19.536 -14.697 1.00 59.41 153 PHE A O 1
ATOM 1207 N N . ILE A 1 154 ? 25.607 -19.727 -12.626 1.00 65.06 1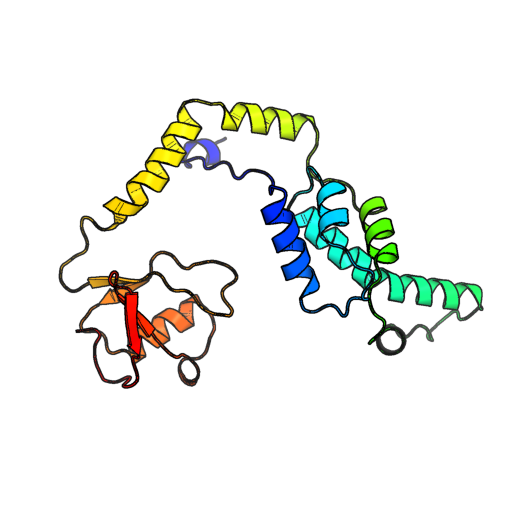54 ILE A N 1
ATOM 1208 C CA . ILE A 1 154 ? 24.223 -19.407 -12.984 1.00 65.06 154 ILE A CA 1
ATOM 1209 C C . ILE A 1 154 ? 23.741 -18.178 -12.221 1.00 65.06 154 ILE A C 1
ATOM 1211 O O . ILE A 1 154 ? 24.119 -17.944 -11.068 1.00 65.06 154 ILE A O 1
ATOM 1215 N N . ARG A 1 155 ? 22.890 -17.379 -12.865 1.00 62.19 155 ARG A N 1
ATOM 1216 C CA . ARG A 1 155 ? 22.195 -16.259 -12.228 1.00 62.19 155 ARG A CA 1
ATOM 1217 C C . ARG A 1 155 ? 20.745 -16.661 -11.988 1.00 62.19 155 ARG A C 1
ATOM 1219 O O . ARG A 1 155 ? 20.065 -17.053 -12.928 1.00 62.19 155 ARG A O 1
ATOM 1226 N N . VAL A 1 156 ? 20.293 -16.596 -10.737 1.00 66.00 156 VAL A N 1
ATOM 1227 C CA . VAL A 1 156 ? 18.941 -17.026 -10.343 1.00 66.00 156 VAL A CA 1
ATOM 1228 C C . VAL A 1 156 ? 18.112 -15.814 -9.931 1.00 66.00 156 VAL A C 1
ATOM 1230 O O . VAL A 1 156 ? 18.558 -15.012 -9.104 1.00 66.00 156 VAL A O 1
ATOM 1233 N N . ASP A 1 157 ? 16.908 -15.703 -10.495 1.00 58.53 157 ASP A N 1
ATOM 1234 C CA . ASP A 1 157 ? 15.868 -14.800 -10.006 1.00 58.53 157 ASP A CA 1
ATOM 1235 C C . ASP A 1 157 ? 15.228 -15.415 -8.763 1.00 58.53 157 ASP A C 1
ATOM 1237 O O . ASP A 1 157 ? 14.614 -16.482 -8.817 1.00 58.53 157 ASP A O 1
ATOM 1241 N N . VAL A 1 158 ? 15.391 -14.748 -7.621 1.00 60.66 158 VAL A N 1
ATOM 1242 C CA . VAL A 1 158 ? 14.922 -15.274 -6.338 1.00 60.66 158 VAL A CA 1
ATOM 1243 C C . VAL A 1 158 ? 13.665 -14.535 -5.911 1.00 60.66 158 VAL A C 1
ATOM 1245 O O . VAL A 1 158 ? 13.666 -13.325 -5.672 1.00 60.66 158 VAL A O 1
ATOM 1248 N N . THR A 1 159 ? 12.585 -15.297 -5.775 1.00 54.19 159 THR A N 1
ATOM 1249 C CA . THR A 1 159 ? 11.303 -14.846 -5.233 1.00 54.19 159 THR A CA 1
ATOM 1250 C C . THR A 1 159 ? 11.023 -15.573 -3.923 1.00 54.19 159 THR A C 1
ATOM 1252 O O . THR A 1 159 ? 11.133 -16.794 -3.865 1.00 54.19 159 THR A O 1
ATOM 1255 N N . HIS A 1 160 ? 10.647 -14.840 -2.877 1.00 54.97 160 HIS A N 1
ATOM 1256 C CA . HIS A 1 160 ? 10.325 -15.388 -1.558 1.00 54.97 160 HIS A CA 1
ATOM 1257 C C . HIS A 1 160 ? 8.971 -14.841 -1.105 1.00 54.97 160 HIS A C 1
ATOM 1259 O O . HIS A 1 160 ? 8.640 -13.700 -1.422 1.00 54.97 160 HIS A O 1
ATOM 1265 N N . SER A 1 161 ? 8.213 -15.612 -0.326 1.00 51.53 161 SER A N 1
ATOM 1266 C CA . SER 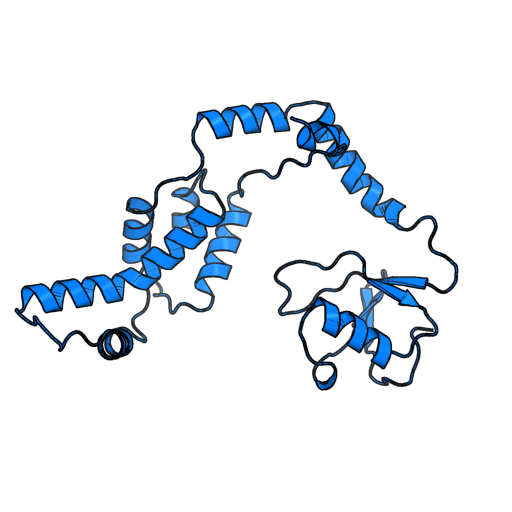A 1 161 ? 6.898 -15.200 0.191 1.00 51.53 161 SER A CA 1
ATOM 1267 C C . SER A 1 161 ? 6.950 -13.911 1.026 1.00 51.53 161 SER A C 1
ATOM 1269 O O . SER A 1 161 ? 6.004 -13.133 1.009 1.00 51.53 161 SER A O 1
ATOM 1271 N N . ASN A 1 162 ? 8.077 -13.662 1.704 1.00 44.69 162 ASN A N 1
ATOM 1272 C CA . ASN A 1 162 ? 8.316 -12.455 2.513 1.00 44.69 162 ASN A CA 1
ATOM 1273 C C . ASN A 1 162 ? 9.098 -11.346 1.781 1.00 44.69 162 ASN A C 1
ATOM 1275 O O . ASN A 1 162 ? 9.365 -10.301 2.374 1.00 44.69 162 ASN A O 1
ATOM 1279 N N . LEU A 1 163 ? 9.517 -11.555 0.527 1.00 45.22 163 LEU A N 1
ATOM 1280 C CA . LEU A 1 163 ? 10.223 -10.520 -0.231 1.00 45.22 163 LEU A CA 1
ATOM 1281 C C . LEU A 1 163 ? 9.202 -9.517 -0.789 1.00 45.22 163 LEU A C 1
ATOM 1283 O O . LEU A 1 163 ? 8.433 -9.840 -1.689 1.00 45.22 163 LEU A O 1
ATOM 1287 N N . GLN A 1 164 ? 9.227 -8.276 -0.288 1.00 42.72 164 GLN A N 1
ATOM 1288 C CA . GLN A 1 164 ? 8.434 -7.165 -0.842 1.00 42.72 164 GLN A CA 1
ATOM 1289 C C . GLN A 1 164 ? 8.901 -6.740 -2.251 1.00 42.72 164 GLN A C 1
ATOM 1291 O O . GLN A 1 164 ? 8.180 -6.024 -2.945 1.00 42.72 164 GLN A O 1
ATOM 1296 N N . ALA A 1 165 ? 10.086 -7.185 -2.690 1.00 43.78 165 ALA A N 1
ATOM 1297 C CA . ALA A 1 165 ? 10.638 -6.939 -4.020 1.00 43.78 165 ALA A CA 1
ATOM 1298 C C . ALA A 1 165 ? 11.431 -8.154 -4.533 1.00 43.78 165 ALA A C 1
ATOM 1300 O O . ALA A 1 165 ? 12.077 -8.860 -3.760 1.00 43.78 165 ALA A O 1
ATOM 1301 N N . ARG A 1 166 ? 11.397 -8.383 -5.852 1.00 49.06 166 ARG A N 1
ATOM 1302 C CA . ARG A 1 166 ? 12.169 -9.442 -6.520 1.00 49.06 166 ARG A CA 1
ATOM 1303 C C . ARG A 1 166 ? 13.666 -9.164 -6.393 1.00 49.06 166 ARG A C 1
ATOM 1305 O O . ARG A 1 166 ? 14.109 -8.051 -6.672 1.00 49.06 166 ARG A O 1
ATOM 1312 N N . VAL A 1 167 ? 14.442 -10.179 -6.013 1.00 52.03 167 VAL A N 1
ATOM 1313 C CA . VAL A 1 167 ? 15.904 -10.102 -6.086 1.00 52.03 167 VAL A CA 1
ATOM 1314 C C . VAL A 1 167 ? 16.311 -10.615 -7.452 1.00 52.03 167 VAL A C 1
ATOM 1316 O O . VAL A 1 167 ? 16.488 -11.815 -7.661 1.00 52.03 167 VAL A O 1
ATOM 1319 N N . HIS A 1 168 ? 16.446 -9.673 -8.374 1.00 52.78 168 HIS A N 1
ATOM 1320 C CA . HIS A 1 168 ? 17.197 -9.888 -9.594 1.00 52.78 168 HIS A CA 1
ATOM 1321 C C . HIS A 1 168 ? 18.663 -9.996 -9.172 1.00 52.78 168 HIS A C 1
ATOM 1323 O O . HIS A 1 168 ? 19.149 -9.134 -8.439 1.00 52.78 168 HIS A O 1
ATOM 1329 N N . ASP A 1 169 ? 19.356 -11.061 -9.580 1.00 55.59 169 ASP A N 1
ATOM 1330 C CA . ASP A 1 169 ? 20.824 -11.139 -9.586 1.00 55.59 169 ASP A CA 1
ATOM 1331 C C . ASP A 1 16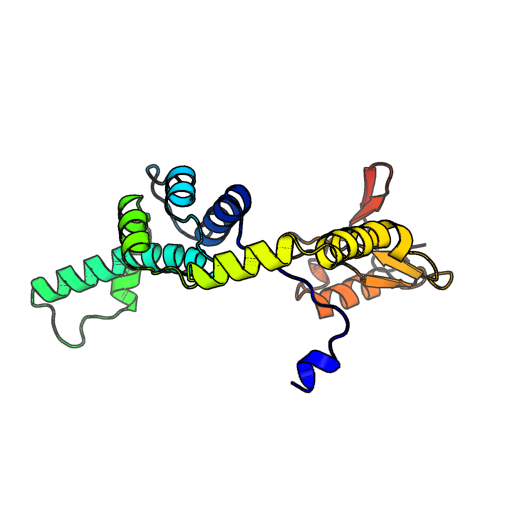9 ? 21.539 -11.813 -8.393 1.00 55.59 169 ASP A C 1
ATOM 1333 O O . ASP A 1 169 ? 22.462 -11.253 -7.779 1.00 55.59 169 ASP A O 1
ATOM 1337 N N . ALA A 1 170 ? 21.206 -13.072 -8.092 1.00 61.91 170 ALA A N 1
ATOM 1338 C CA . ALA A 1 170 ? 22.093 -13.948 -7.318 1.00 61.91 170 ALA A CA 1
ATOM 1339 C C . ALA A 1 170 ? 22.990 -14.786 -8.248 1.00 61.91 170 ALA A C 1
ATOM 1341 O O . ALA A 1 170 ? 22.505 -15.690 -8.918 1.00 61.91 170 ALA A O 1
ATOM 1342 N N . THR A 1 171 ? 24.299 -14.507 -8.277 1.00 66.06 171 THR A N 1
ATOM 1343 C CA . THR A 1 171 ? 25.291 -15.351 -8.973 1.00 66.06 171 THR A CA 1
ATOM 1344 C C . THR A 1 171 ? 25.672 -16.538 -8.093 1.00 66.06 171 THR A C 1
ATOM 1346 O O . THR A 1 171 ? 26.155 -16.340 -6.971 1.00 66.06 171 THR A O 1
ATOM 1349 N N . LEU A 1 172 ? 25.481 -17.757 -8.585 1.00 72.31 172 LEU A N 1
ATOM 1350 C CA . LEU A 1 172 ? 25.767 -19.007 -7.884 1.00 72.31 172 LEU A CA 1
ATOM 1351 C C . LEU A 1 172 ? 26.730 -19.848 -8.720 1.00 72.31 172 LEU A C 1
ATOM 1353 O O . LEU A 1 172 ? 26.587 -19.919 -9.935 1.00 72.31 172 LEU A O 1
ATOM 1357 N N . SER A 1 173 ? 27.711 -20.463 -8.066 1.00 77.38 173 SER A N 1
ATOM 1358 C CA . SER A 1 173 ? 28.550 -21.479 -8.705 1.00 77.38 173 SER A CA 1
ATOM 1359 C C . SER A 1 173 ? 27.776 -22.795 -8.743 1.00 77.38 173 SER A C 1
ATOM 1361 O O . SER A 1 173 ? 27.131 -23.144 -7.753 1.00 77.38 173 SER A O 1
ATOM 1363 N N . LEU A 1 174 ? 27.848 -23.513 -9.864 1.00 74.81 174 LEU A N 1
ATOM 1364 C CA . LEU A 1 174 ? 27.221 -24.824 -10.026 1.00 74.81 174 LEU A CA 1
ATOM 1365 C C . LEU A 1 174 ? 27.812 -25.880 -9.089 1.00 74.81 174 LEU A C 1
ATOM 1367 O O . LEU A 1 174 ? 27.103 -26.801 -8.697 1.00 74.81 174 LEU A O 1
ATOM 1371 N N . ASP A 1 175 ? 29.069 -25.709 -8.682 1.00 80.75 175 ASP A N 1
ATOM 1372 C CA . ASP A 1 175 ? 29.781 -26.627 -7.790 1.00 80.75 175 ASP A CA 1
ATOM 1373 C C . ASP A 1 175 ? 29.585 -26.286 -6.305 1.00 80.75 175 ASP A C 1
ATOM 1375 O O . ASP A 1 175 ? 30.027 -27.022 -5.423 1.00 80.75 175 ASP A O 1
ATOM 1379 N N . ALA A 1 176 ? 28.916 -25.169 -5.995 1.00 80.19 176 ALA A N 1
ATOM 1380 C CA . ALA A 1 176 ? 28.606 -24.825 -4.617 1.00 80.19 176 ALA A CA 1
ATOM 1381 C C . ALA A 1 176 ? 27.496 -25.745 -4.077 1.00 80.19 176 ALA A C 1
ATOM 1383 O O . ALA A 1 176 ? 26.478 -25.933 -4.752 1.00 80.19 176 ALA A O 1
ATOM 1384 N N . PRO A 1 177 ? 27.635 -26.274 -2.847 1.00 85.00 177 PRO A N 1
ATOM 1385 C CA . PRO A 1 177 ? 26.576 -27.062 -2.239 1.00 85.00 177 PRO A CA 1
ATOM 1386 C C . PRO A 1 177 ? 25.355 -26.181 -1.954 1.00 85.00 177 PRO A C 1
ATOM 1388 O O . PRO A 1 177 ? 25.476 -24.986 -1.652 1.00 85.00 177 PRO A O 1
ATOM 1391 N N . ILE A 1 178 ? 24.168 -26.781 -2.002 1.00 83.56 178 ILE A N 1
ATOM 1392 C CA . ILE A 1 178 ? 22.881 -26.099 -1.806 1.00 83.56 178 ILE A CA 1
ATOM 1393 C C . ILE A 1 178 ? 22.831 -25.362 -0.453 1.00 83.56 178 ILE A C 1
ATOM 1395 O O . ILE A 1 178 ? 22.319 -24.244 -0.382 1.00 83.56 178 ILE A O 1
ATOM 1399 N N . SER A 1 179 ? 23.462 -25.892 0.598 1.00 81.50 179 SER A N 1
ATOM 1400 C CA . SER A 1 179 ? 23.656 -25.192 1.884 1.00 81.50 179 SER A CA 1
ATOM 1401 C C . SER A 1 179 ? 24.343 -23.825 1.747 1.00 81.50 179 SER A C 1
ATOM 1403 O O . SER A 1 179 ? 23.905 -22.835 2.341 1.00 81.50 179 SER A O 1
ATOM 1405 N N . SER A 1 180 ? 25.393 -23.735 0.927 1.00 80.06 180 SER A N 1
ATOM 1406 C CA . SER A 1 180 ? 26.111 -22.479 0.664 1.00 80.06 180 SER A CA 1
ATOM 1407 C C . SER A 1 180 ? 25.251 -21.495 -0.128 1.00 80.06 180 SER A C 1
ATOM 1409 O O . SER A 1 180 ? 25.289 -20.286 0.121 1.00 80.06 180 SER A O 1
ATOM 1411 N N . VAL A 1 181 ? 24.423 -22.007 -1.044 1.00 78.25 181 VAL A N 1
ATOM 1412 C CA . VAL A 1 181 ? 23.423 -21.216 -1.772 1.00 78.25 181 VAL A CA 1
ATOM 1413 C C . VAL A 1 181 ? 22.398 -20.631 -0.797 1.00 78.25 181 VAL A C 1
ATOM 1415 O O . VAL A 1 181 ? 22.215 -19.412 -0.773 1.00 78.25 181 VAL A O 1
ATOM 1418 N N . LYS A 1 182 ? 21.795 -21.458 0.070 1.00 78.25 182 LYS A N 1
ATOM 1419 C CA . LYS A 1 182 ? 20.840 -21.014 1.102 1.00 78.25 182 LYS A CA 1
ATOM 1420 C C . LYS A 1 182 ? 21.448 -19.960 2.021 1.00 78.25 182 LYS A C 1
ATOM 1422 O O . LYS A 1 182 ? 20.826 -18.932 2.275 1.00 78.25 182 LYS A O 1
ATOM 1427 N N . GLN A 1 183 ? 22.688 -20.151 2.469 1.00 76.25 183 GLN A N 1
ATOM 1428 C CA . GLN A 1 183 ? 23.368 -19.192 3.340 1.00 76.25 183 GLN A CA 1
ATOM 1429 C C . GLN A 1 183 ? 23.638 -17.848 2.643 1.00 76.25 183 GLN A C 1
ATOM 1431 O O . GLN A 1 183 ? 23.503 -16.784 3.255 1.00 76.25 183 GLN A O 1
ATOM 1436 N N . LYS A 1 184 ? 23.993 -17.870 1.352 1.00 73.69 184 LYS A N 1
ATOM 1437 C CA . LYS A 1 184 ? 24.175 -16.652 0.548 1.00 73.69 184 LYS A CA 1
ATOM 1438 C C . LYS A 1 184 ? 22.860 -15.890 0.378 1.00 73.69 184 LYS A C 1
ATOM 1440 O O . LYS A 1 184 ? 22.855 -14.661 0.455 1.00 73.69 184 LYS A O 1
ATOM 1445 N N . LEU A 1 185 ? 21.753 -16.609 0.202 1.00 72.06 185 LEU A N 1
ATOM 1446 C CA . LEU A 1 185 ? 20.413 -16.029 0.142 1.00 72.06 185 LEU A CA 1
ATOM 1447 C C . LEU A 1 185 ? 19.946 -15.515 1.513 1.00 72.06 185 LEU A C 1
ATOM 1449 O O . LEU A 1 185 ? 19.392 -14.420 1.575 1.00 72.06 185 LEU A O 1
ATOM 1453 N N . TYR A 1 186 ? 20.252 -16.213 2.613 1.00 70.69 186 TYR A N 1
ATOM 1454 C CA . TYR A 1 186 ? 19.993 -15.746 3.982 1.00 70.69 186 TYR A CA 1
ATOM 1455 C C . TYR A 1 186 ? 20.657 -14.398 4.261 1.00 70.69 186 TYR A C 1
ATOM 1457 O O . TYR A 1 186 ? 19.975 -13.458 4.662 1.00 70.69 186 TYR A O 1
ATOM 1465 N N . LYS A 1 187 ? 21.965 -14.269 3.992 1.00 65.31 187 LYS A N 1
ATOM 1466 C CA . LYS A 1 187 ? 22.708 -13.015 4.221 1.00 65.31 187 LYS A CA 1
ATOM 1467 C C . LYS A 1 187 ? 22.098 -11.817 3.489 1.00 65.31 187 LYS A C 1
ATOM 1469 O O . LYS A 1 187 ? 22.253 -10.692 3.948 1.00 65.31 187 LYS A O 1
ATOM 1474 N N . ARG A 1 188 ? 21.432 -12.050 2.353 1.00 61.44 188 ARG A N 1
ATOM 1475 C CA . ARG A 1 188 ? 20.758 -11.005 1.570 1.00 61.44 188 ARG A CA 1
ATOM 1476 C C . ARG A 1 188 ? 19.313 -10.745 2.005 1.00 61.44 188 ARG A C 1
ATOM 1478 O O . ARG A 1 188 ? 18.882 -9.604 1.920 1.00 61.44 188 ARG A O 1
ATOM 1485 N N . ASN A 1 189 ? 18.586 -11.771 2.456 1.00 58.91 189 ASN A N 1
ATOM 1486 C CA . ASN A 1 189 ? 17.121 -11.729 2.577 1.00 58.91 189 ASN A CA 1
ATOM 1487 C C . ASN A 1 189 ? 16.581 -11.976 4.002 1.00 58.91 189 ASN A C 1
ATOM 1489 O O . ASN A 1 189 ? 15.375 -11.895 4.215 1.00 58.91 189 ASN A O 1
ATOM 1493 N N . GLY A 1 190 ? 17.435 -12.300 4.978 1.00 57.06 190 GLY A N 1
ATOM 1494 C CA . GLY A 1 190 ? 17.080 -12.365 6.403 1.00 57.06 190 GLY A CA 1
ATOM 1495 C C . GLY A 1 190 ? 16.277 -13.589 6.872 1.00 57.06 190 GLY A C 1
ATOM 1496 O O . GLY A 1 190 ? 15.866 -13.616 8.025 1.00 57.06 190 GLY A O 1
ATOM 1497 N N . THR A 1 191 ? 16.047 -14.610 6.034 1.00 59.38 191 THR A N 1
ATOM 1498 C CA . THR A 1 191 ? 15.369 -15.870 6.434 1.00 59.38 191 THR A CA 1
ATOM 1499 C C . THR A 1 191 ? 16.369 -16.984 6.749 1.00 59.38 191 THR A C 1
ATOM 1501 O O . THR A 1 191 ? 17.181 -17.325 5.888 1.00 59.38 191 THR A O 1
ATOM 1504 N N . THR A 1 192 ? 16.321 -17.543 7.964 1.00 59.47 192 THR A N 1
ATOM 1505 C CA . THR A 1 192 ? 17.265 -18.569 8.440 1.00 59.47 192 THR A CA 1
ATOM 1506 C C . THR A 1 192 ? 17.289 -19.808 7.539 1.00 59.47 192 THR A C 1
ATOM 1508 O O . THR A 1 192 ? 16.274 -20.210 6.969 1.00 59.47 192 THR A O 1
ATOM 1511 N N . VAL A 1 193 ? 18.476 -20.408 7.400 1.00 60.34 193 VAL A N 1
ATOM 1512 C CA . VAL A 1 193 ? 18.762 -21.503 6.452 1.00 60.34 193 VAL A CA 1
ATOM 1513 C C . VAL A 1 193 ? 17.863 -22.726 6.684 1.00 60.34 193 VAL A C 1
ATOM 1515 O O . VAL A 1 193 ? 17.399 -23.321 5.713 1.00 60.34 193 VAL A O 1
ATOM 1518 N N . ASP A 1 194 ? 17.545 -23.037 7.943 1.00 60.69 194 ASP A N 1
ATOM 1519 C CA . ASP A 1 194 ? 16.783 -24.233 8.339 1.00 60.69 194 ASP A CA 1
ATOM 1520 C C . ASP A 1 194 ? 15.315 -24.216 7.888 1.00 60.69 194 ASP A C 1
ATOM 1522 O O . ASP A 1 194 ? 14.686 -25.263 7.746 1.00 60.69 194 ASP A O 1
ATOM 1526 N N . HIS A 1 195 ? 14.755 -23.031 7.632 1.00 65.31 195 HIS A N 1
ATOM 1527 C CA . HIS A 1 195 ? 13.368 -22.872 7.183 1.00 65.31 195 HIS A CA 1
ATOM 1528 C C . HIS A 1 195 ? 13.260 -22.547 5.688 1.00 65.31 195 HIS A C 1
ATOM 1530 O O . HIS A 1 195 ? 12.164 -22.309 5.181 1.00 65.31 195 HIS A O 1
ATOM 1536 N N . MET A 1 196 ? 14.385 -22.537 4.966 1.00 67.00 196 MET A N 1
ATOM 1537 C CA . MET A 1 196 ? 14.424 -22.186 3.552 1.00 67.00 196 MET A CA 1
ATOM 1538 C C . MET A 1 196 ? 14.245 -23.426 2.671 1.00 67.00 196 MET A C 1
ATOM 1540 O O . MET A 1 196 ? 15.123 -24.286 2.581 1.00 67.00 196 MET A O 1
ATOM 1544 N N . GLN A 1 197 ? 13.123 -23.474 1.956 1.00 71.31 197 GLN A N 1
ATOM 1545 C CA . GLN A 1 197 ? 12.907 -24.416 0.860 1.00 71.31 197 GLN A CA 1
ATOM 1546 C C . GLN A 1 197 ? 13.326 -23.762 -0.457 1.00 71.31 197 GLN A C 1
ATOM 1548 O O . GLN A 1 197 ? 12.898 -22.649 -0.767 1.00 71.31 197 GLN A O 1
ATOM 1553 N N . LEU A 1 198 ? 14.177 -24.444 -1.225 1.00 72.50 198 LEU A N 1
ATOM 1554 C CA . LEU A 1 198 ? 14.627 -23.971 -2.529 1.00 72.50 198 LEU A CA 1
ATOM 1555 C C . LEU A 1 198 ? 13.978 -24.790 -3.639 1.00 72.50 198 LEU A C 1
ATOM 1557 O O . LEU A 1 198 ? 14.026 -26.019 -3.644 1.00 72.50 198 LEU A O 1
ATOM 1561 N N . PHE A 1 199 ? 13.414 -24.071 -4.601 1.00 71.81 199 PHE A N 1
ATOM 1562 C CA . PHE A 1 199 ? 12.790 -24.629 -5.787 1.00 71.81 199 PHE A CA 1
ATOM 1563 C C . PHE A 1 199 ? 13.465 -24.020 -7.010 1.00 71.81 199 PHE A C 1
ATOM 1565 O O . PHE A 1 199 ? 13.573 -22.798 -7.117 1.00 71.81 199 PHE A O 1
ATOM 1572 N N . LEU A 1 200 ? 13.900 -24.862 -7.941 1.00 72.25 200 LEU A N 1
ATOM 1573 C CA . LEU A 1 200 ? 14.403 -24.434 -9.236 1.00 72.25 200 LEU A CA 1
ATOM 1574 C C . LEU A 1 200 ? 13.288 -24.596 -10.266 1.00 72.25 200 LEU A C 1
ATOM 1576 O O . LEU A 1 200 ? 12.914 -25.718 -10.602 1.00 72.25 200 LEU A O 1
ATOM 1580 N N . ARG A 1 201 ? 12.762 -23.482 -10.774 1.00 64.25 201 ARG A N 1
ATOM 1581 C CA . ARG A 1 201 ? 11.798 -23.496 -11.876 1.00 64.25 201 ARG A CA 1
ATOM 1582 C C . ARG A 1 201 ? 12.530 -23.324 -13.202 1.00 64.25 201 ARG A C 1
ATOM 1584 O O . ARG A 1 201 ? 13.221 -22.328 -13.397 1.00 64.25 201 ARG A O 1
ATOM 1591 N N . ARG A 1 202 ? 12.388 -24.291 -14.102 1.00 65.19 202 ARG A N 1
ATOM 1592 C CA . ARG A 1 202 ? 12.972 -24.259 -15.447 1.00 65.19 202 ARG A CA 1
ATOM 1593 C C . ARG A 1 202 ? 12.045 -23.518 -16.416 1.00 65.19 202 ARG A C 1
ATOM 1595 O O . ARG A 1 202 ? 10.855 -23.346 -16.151 1.00 65.19 202 ARG A O 1
ATOM 1602 N N . GLY A 1 203 ? 12.600 -23.068 -17.544 1.00 51.62 203 GLY A N 1
ATOM 1603 C CA . GLY A 1 203 ? 11.863 -22.316 -18.571 1.00 51.62 203 GLY A CA 1
ATOM 1604 C C . GLY A 1 203 ? 10.720 -23.101 -19.228 1.00 51.62 203 GLY A C 1
ATOM 1605 O O . GLY A 1 203 ? 9.772 -22.501 -19.719 1.00 51.62 203 GLY A O 1
ATOM 1606 N N . ASP A 1 204 ? 10.765 -24.433 -19.161 1.00 65.12 204 ASP A N 1
ATOM 1607 C CA . ASP A 1 204 ? 9.688 -25.339 -19.586 1.00 65.12 204 ASP A CA 1
ATOM 1608 C C . ASP A 1 204 ? 8.527 -25.434 -18.571 1.00 65.12 204 ASP A C 1
ATOM 1610 O O . ASP A 1 204 ? 7.543 -26.132 -18.805 1.00 65.12 204 ASP A O 1
ATOM 1614 N N . GLY A 1 205 ? 8.626 -24.735 -17.435 1.00 57.59 205 GLY A N 1
ATOM 1615 C CA . GLY A 1 205 ? 7.633 -24.739 -16.365 1.00 57.59 205 GLY A CA 1
ATOM 1616 C C . GLY A 1 205 ? 7.808 -25.851 -15.329 1.00 57.59 205 GLY A C 1
ATOM 1617 O O . GLY A 1 205 ? 7.094 -25.837 -14.323 1.00 57.59 205 GLY A O 1
ATOM 1618 N N . SER A 1 206 ? 8.762 -26.769 -15.511 1.00 64.12 206 SER A N 1
ATOM 1619 C CA . SER A 1 206 ? 9.065 -27.801 -14.519 1.00 64.12 206 SER A CA 1
ATOM 1620 C C . SER A 1 206 ? 9.701 -27.189 -13.269 1.00 64.12 206 SER A C 1
ATOM 1622 O O . SER A 1 206 ? 10.433 -26.200 -13.334 1.00 64.12 206 SER A O 1
ATOM 1624 N N . THR A 1 207 ? 9.391 -27.755 -12.102 1.00 71.06 207 THR A N 1
ATOM 1625 C CA . THR A 1 207 ? 9.942 -27.310 -10.816 1.00 71.06 207 THR A CA 1
ATOM 1626 C C . THR A 1 207 ? 10.679 -28.463 -10.159 1.00 71.06 207 THR A C 1
ATOM 1628 O O . THR A 1 207 ? 10.108 -29.535 -9.975 1.00 71.06 207 THR A O 1
ATOM 1631 N N . ILE A 1 208 ? 11.935 -28.236 -9.789 1.00 76.94 208 ILE A N 1
ATOM 1632 C CA . ILE A 1 208 ? 12.762 -29.194 -9.058 1.00 76.94 208 ILE A CA 1
ATOM 1633 C C . ILE A 1 208 ? 12.907 -28.694 -7.631 1.00 76.94 208 ILE A C 1
ATOM 1635 O O . ILE A 1 208 ? 13.300 -27.551 -7.403 1.00 76.94 208 ILE A O 1
ATOM 1639 N N . PHE A 1 209 ? 12.600 -29.553 -6.668 1.00 77.94 209 PHE A N 1
ATOM 1640 C CA . PHE A 1 209 ? 12.817 -29.250 -5.263 1.00 77.94 209 PHE A CA 1
ATOM 1641 C C . PHE A 1 209 ? 14.229 -29.670 -4.849 1.00 77.94 209 PHE A C 1
ATOM 1643 O O . PHE A 1 209 ? 14.647 -30.802 -5.094 1.00 77.94 209 PHE A O 1
ATOM 1650 N N . LEU A 1 210 ? 14.954 -28.766 -4.195 1.00 80.06 210 LEU A N 1
ATOM 1651 C CA . LEU A 1 210 ? 16.311 -29.005 -3.713 1.00 80.06 210 LEU A CA 1
ATOM 1652 C C . LEU A 1 210 ? 16.266 -29.431 -2.233 1.00 80.06 210 LEU A C 1
ATOM 1654 O O . LEU A 1 210 ? 16.272 -28.585 -1.338 1.00 80.06 210 LEU A O 1
ATOM 1658 N N . TYR A 1 211 ? 16.149 -30.744 -1.986 1.00 75.69 211 TYR A N 1
ATOM 1659 C CA . TYR A 1 211 ? 16.000 -31.318 -0.634 1.00 75.69 211 TYR A CA 1
ATOM 1660 C C . TYR A 1 211 ? 17.332 -31.581 0.082 1.00 75.69 211 TYR A C 1
ATOM 1662 O O . TYR A 1 211 ? 17.385 -31.471 1.305 1.00 75.69 211 TYR A O 1
ATOM 1670 N N . ASP A 1 212 ? 18.384 -31.954 -0.651 1.00 80.75 212 ASP A N 1
ATOM 1671 C CA . ASP A 1 212 ? 19.669 -32.344 -0.063 1.00 80.75 212 ASP A CA 1
ATOM 1672 C C . ASP A 1 212 ? 20.673 -31.191 -0.111 1.00 80.75 212 ASP A C 1
ATOM 1674 O O . ASP A 1 212 ? 21.185 -30.816 -1.164 1.00 80.75 212 ASP A O 1
ATOM 1678 N N . ASP A 1 213 ? 20.987 -30.653 1.062 1.00 78.94 213 ASP A N 1
ATOM 1679 C CA . ASP A 1 213 ? 21.880 -29.510 1.234 1.00 78.94 213 ASP A CA 1
ATOM 1680 C C . ASP A 1 213 ? 23.361 -29.805 0.943 1.00 78.94 213 ASP A C 1
ATOM 1682 O O . ASP A 1 213 ? 24.174 -28.868 0.879 1.00 78.94 213 ASP A O 1
ATOM 1686 N N . LYS A 1 214 ? 23.714 -31.086 0.771 1.00 79.94 214 LYS A N 1
ATOM 1687 C CA . LYS A 1 214 ? 25.057 -31.548 0.399 1.00 79.94 214 LYS A CA 1
ATOM 1688 C C . LYS A 1 214 ? 25.248 -31.666 -1.110 1.00 79.94 214 LYS A C 1
ATOM 1690 O O . LYS A 1 214 ? 26.394 -31.671 -1.556 1.00 79.94 214 LYS A O 1
ATOM 1695 N N . LEU A 1 215 ? 24.164 -31.759 -1.881 1.00 81.31 215 LEU A N 1
ATOM 1696 C CA . LEU A 1 215 ? 24.239 -31.780 -3.338 1.00 81.31 215 LEU A CA 1
ATOM 1697 C C . LEU A 1 215 ? 24.572 -30.388 -3.877 1.00 81.31 215 LEU A C 1
ATOM 1699 O O . LEU A 1 215 ? 24.330 -29.365 -3.229 1.00 81.31 215 LEU A O 1
ATOM 1703 N N . THR A 1 216 ? 25.167 -30.362 -5.062 1.00 82.00 216 THR A N 1
ATOM 1704 C CA . THR A 1 216 ? 25.469 -29.129 -5.788 1.00 82.00 216 THR A CA 1
ATOM 1705 C C . THR A 1 216 ? 24.324 -28.790 -6.746 1.00 82.00 216 THR A C 1
ATOM 1707 O O . THR A 1 216 ? 23.341 -29.523 -6.845 1.00 82.00 216 THR A O 1
ATOM 1710 N N . LEU A 1 217 ? 24.407 -27.649 -7.432 1.00 71.62 217 LEU A N 1
ATOM 1711 C CA . LEU A 1 217 ? 23.400 -27.236 -8.421 1.00 71.62 217 LEU A CA 1
ATOM 1712 C C . LEU A 1 217 ? 23.569 -27.935 -9.784 1.00 71.62 217 LEU A C 1
ATOM 1714 O O . LEU A 1 217 ? 22.816 -27.630 -10.712 1.00 71.62 217 LEU A O 1
ATOM 1718 N N . ARG A 1 218 ? 24.576 -28.804 -9.909 1.00 72.94 218 ARG A N 1
ATOM 1719 C CA . ARG A 1 218 ? 24.925 -29.530 -11.129 1.00 72.94 218 ARG A CA 1
ATOM 1720 C C . ARG A 1 218 ? 24.074 -30.780 -11.329 1.00 72.94 218 ARG A C 1
ATOM 1722 O O . ARG A 1 218 ? 23.734 -31.436 -10.323 1.00 72.94 218 ARG A O 1
#

pLDDT: mean 73.9, std 15.98, range [42.72, 96.56]

InterPro domains:
  IPR000626 Ubiquitin-like domain [PF14560] (153-209)
  IPR027417 P-loop containing nucleoside triphosphate hydrolase [G3DSA:3.40.50.300] (1-120)
  IPR027417 P-loop containing nucleoside triphosphate hydrolase [SSF52540] (1-115)
  IPR029071 Ubiquitin-like domain superfamily [SSF54236] (153-217)
  IPR041569 AAA ATPase, AAA+ lid domain [PF17862] (37-73)
  IPR045172 Tubulin-folding cofactor B, ubiquitin-like domain [cd01789] (154-213)
  IPR050304 Microtubule-severing AAA ATPase [PTHR23074] (1-121)

Sequence (218 aa):
EALRRRLEKRIYIPLPDEEARLGMFKVNCSSIKLADDVDFRRLVKRTEGYSGADICSVCREASMMNLRDRLRKARTKGESGVALDVDRLRAEVEGRPVTMGNFEQAVKNVQKSVGTEDLRNSLIMTMHPLTSGLRDYVTAADHTRYDGLADGFIRVDVTHSNLQARVHDATLSLDAPISSVKQKLYKRNGTTVDHMQLFLRRGDGSTIFLYDDKLTLR

Radius of gyration: 24.42 Å; chains: 1; bounding box: 50×54×61 Å

Foldseek 3Di:
DVVVVVCPDDADDDADDLVRLLVLLCVLCVVAAADPQDDSSVVSVLQPLAHSVLSNQLSVQLRCVLLVVLVVVCVVVVVDDPPPPVVVSCVVCPPPHRYNVSSVVSSVVRDGPADPVNVVVSVVVVPDPVNVVVVCVVVVCVVVVPPPDDPQKDFDFDDDPPDPDIDGGDIDGQQQFQLVVLVVVCVVPVDDSVPDWDWDQDPVRDIDTDDDRRHGND